Protein 4IW7 (pdb70)

Solvent-accessible surface area: 15431 Å² total

Foldseek 3Di:
DVPFAEQAAQQFLVCLPPPPQPVLLVVLCVVQNDAADDPLQVVLQVVLCVLLVFPTKAWAQALLLVLLLVLQQVAALPAEEEEEPQADPSNVVSNVVSNHHYDYDYHLPLVVCLVPPPQDAAYEEECQGPAFRDGRLVLVNCVSHFQHYEYEFAFFALADAQLRSGRCRNNVHYCRRVAWYKYACVGNLSDGTIMIGGDPVVVVSSCVRVVCSGRVRDDHSSCSSSSVVSVVVSSPPPVFNVLSQVLQVLLLVVCVVLVFDGPDNDRGQKTKTWDPDPVLVVVLQVVCVVVSYHWDDDDDVTDITIGGHHSPRDSVSSVVSVVSSSVSVVVVVD

Nearest PDB structures (foldseek):
  1bs0-assembly1_A  TM=9.155E-01  e=4.543E-30  Escherichia coli
  1dj9-assembly1_A  TM=9.101E-01  e=4.820E-30  Escherichia coli
  7pob-assembly1_A  TM=9.120E-01  e=3.627E-28  Thermus thermophilus
  7yjm-assembly1_A  TM=8.861E-01  e=2.425E-26  Arabidopsis thaliana
  7yjk-assembly1_E  TM=8.763E-01  e=5.234E-26  Arabidopsis thaliana

Secondary structure (DSSP, 8-state):
--S-EESS---TTS-TT-TT-HHHHHHHHHHH-SS---HHHHHHHHHHHHHHT-SEEEEES-HHHHHHHHHHHH--TT-EEEEETT--HHHHHHHHHHTPEEEEESTT-HHHHHHH--SSSEEEEESB-TTT--B--HHHHHHHSTT-EEEE-TTTTTTSSGGG--HHHHTT--TTT-SEEEEE-SSTT-S--EEEEE-HHHHHHHHHHSHHHHHTTPPPGGGHHHHHHHHHHHHH-HHHHHHHHHHHHHHHHHHHHTTPPBS--SSSSEEEEEES-HHHHHHHHHHHHHTTEE--------EEEEEE--TT--HHHHHHHHHHHHHHHHHH--

Structure (mmCIF, N/CA/C/O backbone):
data_4IW7
#
_entry.id   4IW7
#
_cell.length_a   113.486
_cell.length_b   113.486
_cell.length_c   158.128
_cell.angle_alpha   90.00
_cell.angle_beta   90.00
_cell.angle_gamma   120.00
#
_symmetry.space_group_name_H-M   'H 3 2'
#
loop_
_entity.id
_entity.type
_entity.pdbx_description
1 polymer '8-amino-7-oxononanoate synthase'
2 water water
#
loop_
_atom_site.group_PDB
_atom_site.id
_atom_site.type_symbol
_atom_site.label_atom_id
_atom_site.label_alt_id
_atom_site.label_comp_id
_atom_site.label_asym_id
_atom_site.label_entity_id
_atom_site.label_seq_id
_atom_site.pdbx_PDB_ins_code
_atom_site.Cartn_x
_atom_site.Cartn_y
_atom_site.Cartn_z
_atom_site.occupancy
_atom_site.B_iso_or_equiv
_atom_site.auth_seq_id
_atom_site.auth_comp_id
_atom_site.auth_asym_id
_atom_site.auth_atom_id
_atom_site.pdbx_PDB_model_num
ATOM 1 N N . ASP A 1 50 ? -8.468 40.241 7.264 1.00 93.93 26 ASP A N 1
ATOM 2 C CA . ASP A 1 50 ? -7.509 41.213 7.879 1.00 93.22 26 ASP A CA 1
ATOM 3 C C . ASP A 1 50 ? -7.669 41.328 9.411 1.00 91.50 26 ASP A C 1
ATOM 4 O O 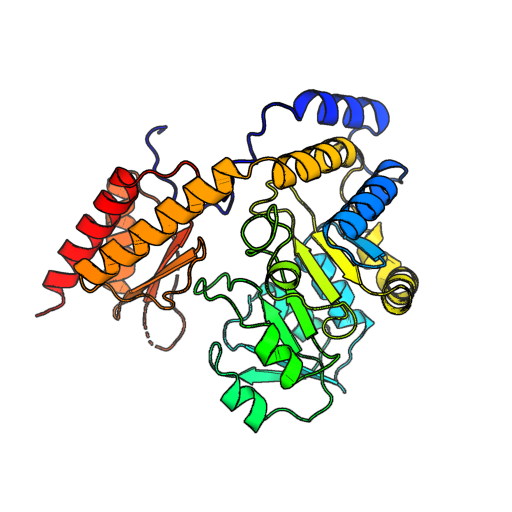. ASP A 1 50 ? -6.737 41.002 10.151 1.00 88.20 26 ASP A O 1
ATOM 6 N N . ASP A 1 51 ? -8.833 41.795 9.878 1.00 92.88 27 ASP A N 1
ATOM 7 C CA . ASP A 1 51 ? -9.132 41.930 11.341 1.00 89.69 27 ASP A CA 1
ATOM 8 C C . ASP A 1 51 ? -10.215 40.951 11.838 1.00 84.03 27 ASP A C 1
ATOM 9 O O . ASP A 1 51 ? -10.476 40.824 13.051 1.00 80.41 27 ASP A O 1
ATOM 14 N N . SER A 1 52 ? -10.816 40.267 10.866 1.00 80.96 28 SER A N 1
ATOM 15 C CA . SER A 1 52 ? -11.826 39.262 11.066 1.00 77.32 28 SER A CA 1
ATOM 16 C C . SER A 1 52 ? -11.143 37.906 11.155 1.00 72.55 28 SER A C 1
ATOM 17 O O . SER A 1 52 ? -11.724 36.873 10.796 1.00 71.65 28 SER A O 1
ATOM 20 N N . ILE A 1 53 ? -9.915 37.914 11.676 1.00 68.59 29 ILE A N 1
ATOM 21 C CA . ILE A 1 53 ? -9.104 36.716 11.769 1.00 64.24 29 ILE A CA 1
ATOM 22 C C . ILE A 1 53 ? -9.504 35.959 13.002 1.00 59.44 29 ILE A C 1
ATOM 23 O O . ILE A 1 53 ? -9.688 36.538 14.064 1.00 59.06 29 ILE A O 1
ATOM 28 N N . ILE A 1 54 ? -9.648 34.658 12.852 1.00 56.16 30 ILE A N 1
ATOM 29 C CA . ILE A 1 54 ? -9.936 33.819 13.942 1.00 51.97 30 ILE A CA 1
ATOM 30 C C . ILE A 1 54 ? -8.656 33.051 14.231 1.00 49.91 30 ILE A C 1
ATOM 31 O O . ILE A 1 54 ? -8.327 32.108 13.557 1.00 50.92 30 ILE A O 1
ATOM 36 N N . ASP A 1 55 ? -7.942 33.485 15.257 1.00 47.78 31 ASP A N 1
ATOM 37 C CA A ASP A 1 55 ? -6.653 32.877 15.600 0.50 46.11 31 ASP A CA 1
ATOM 38 C CA B ASP A 1 55 ? -6.664 32.916 15.657 0.50 46.13 31 ASP A CA 1
ATOM 39 C C . ASP A 1 55 ? -6.869 31.809 16.680 1.00 43.68 31 ASP A C 1
ATOM 40 O O . ASP A 1 55 ? -7.396 32.076 17.766 1.00 44.35 31 ASP A O 1
ATOM 49 N N . PHE A 1 56 ? -6.495 30.579 16.337 1.00 41.76 32 PHE A N 1
ATOM 50 C CA . PHE A 1 56 ? -6.509 29.462 17.234 1.00 38.51 32 PHE A CA 1
ATOM 51 C C . PHE A 1 56 ? -5.082 28.950 17.312 1.00 37.51 32 PHE A C 1
ATOM 52 O O . PHE A 1 56 ? -4.873 27.786 17.471 1.00 36.58 32 PHE A O 1
ATOM 60 N N . THR A 1 57 ? -4.092 29.817 17.225 1.00 37.92 33 THR A N 1
ATOM 61 C CA . THR A 1 57 ? -2.688 29.424 17.419 1.00 37.73 33 THR A CA 1
ATOM 62 C C . THR A 1 57 ? -1.879 30.301 18.337 1.00 37.38 33 THR A C 1
ATOM 63 O O . THR A 1 57 ? -0.773 29.966 18.555 1.00 36.95 33 THR A O 1
ATOM 67 N N . THR A 1 58 ? -2.346 31.448 18.806 1.00 38.15 34 THR A N 1
ATOM 68 C CA . THR A 1 58 ? -1.556 32.182 19.816 1.00 38.77 34 THR A CA 1
ATOM 69 C C . THR A 1 58 ? -1.657 31.465 21.120 1.00 37.24 34 THR A C 1
ATOM 70 O O . THR A 1 58 ? -2.489 30.634 21.292 1.00 37.56 34 THR A O 1
ATOM 74 N N . SER A 1 59 ? -0.795 31.788 22.046 1.00 37.55 35 SER A N 1
ATOM 75 C CA . SER A 1 59 ? -0.906 31.300 23.393 1.00 36.64 35 SER A CA 1
ATOM 76 C C . SER A 1 59 ? -1.399 32.348 24.420 1.00 35.64 35 SER A C 1
ATOM 77 O O . SER A 1 59 ? -1.099 32.256 25.623 1.00 33.74 35 SER A O 1
ATOM 80 N N . ASP A 1 60 ? -2.079 33.382 23.945 1.00 36.06 36 ASP A N 1
ATOM 81 C CA . ASP A 1 60 ? -2.538 34.500 24.805 1.00 35.77 36 ASP A CA 1
ATOM 82 C C . ASP A 1 60 ? -3.876 34.107 25.451 1.00 34.16 36 ASP A C 1
ATOM 83 O O . ASP A 1 60 ? -4.889 34.702 25.193 1.00 34.28 36 ASP A O 1
ATOM 88 N N . TYR A 1 61 ? -3.869 33.093 26.294 1.00 32.60 37 TYR A N 1
ATOM 89 C CA . TYR A 1 61 ? -5.115 32.423 26.662 1.00 31.76 37 TYR A CA 1
ATOM 90 C C . TYR A 1 61 ? -6.100 33.310 27.391 1.00 32.48 37 TYR A C 1
ATOM 91 O O . TYR A 1 61 ? -7.296 33.085 27.285 1.00 32.31 37 TYR A O 1
ATOM 100 N N . LEU A 1 62 ? -5.596 34.344 28.066 1.00 33.55 38 LEU A N 1
ATOM 101 C CA . LEU A 1 62 ? -6.427 35.259 28.834 1.00 35.22 38 LEU A CA 1
ATOM 102 C C . LEU A 1 62 ? -6.585 36.610 28.175 1.00 37.87 38 LEU A C 1
ATOM 103 O O . LEU A 1 62 ? -7.110 37.553 28.802 1.00 38.51 38 LEU A O 1
ATOM 108 N N . ASN A 1 63 ? -6.171 36.708 26.909 1.00 40.44 39 ASN A N 1
ATOM 109 C CA . ASN A 1 63 ? -6.062 37.984 26.196 1.00 43.42 39 ASN A CA 1
ATOM 110 C C . ASN A 1 63 ? -5.396 39.099 27.026 1.00 44.17 39 ASN A C 1
ATOM 111 O O . ASN A 1 63 ? -5.762 40.258 26.943 1.00 46.10 39 ASN A O 1
ATOM 116 N N . LEU A 1 64 ? -4.357 38.751 27.763 1.00 43.46 40 LEU A N 1
ATOM 117 C CA . LEU A 1 64 ? -3.676 39.747 28.548 1.00 43.93 40 LEU A CA 1
ATOM 118 C C . LEU A 1 64 ? -2.604 40.533 27.801 1.00 45.91 40 LEU A C 1
ATOM 119 O O . LEU A 1 64 ? -2.156 41.532 28.301 1.00 46.73 40 LEU A O 1
ATOM 124 N N . SER A 1 65 ? -2.163 40.081 26.637 1.00 47.70 41 SER A N 1
ATOM 125 C CA . SER A 1 65 ? -1.040 40.756 25.914 1.00 50.56 41 SER A CA 1
ATOM 126 C C . SER A 1 65 ? -1.384 42.177 25.510 1.00 52.09 41 SER A C 1
ATOM 127 O O . SER A 1 65 ? -0.502 43.001 25.319 1.00 55.02 41 SER A O 1
ATOM 130 N N . SER A 1 66 ? -2.676 42.416 25.358 1.00 54.26 42 SER A N 1
ATOM 131 C CA . SER A 1 66 ? -3.271 43.723 25.158 1.00 57.01 42 SER A CA 1
ATOM 132 C C . SER A 1 66 ? -3.943 44.293 26.426 1.00 56.88 42 SER A C 1
ATOM 133 O O . SER A 1 66 ? -5.015 44.909 26.337 1.00 57.22 42 SER A O 1
ATOM 136 N N . ALA A 1 67 ? -3.344 44.083 27.600 1.00 55.37 43 ALA A N 1
ATOM 137 C CA . ALA A 1 67 ? -3.837 44.725 28.794 1.00 54.95 43 ALA A CA 1
ATOM 138 C C . ALA A 1 67 ? -3.637 46.229 28.634 1.00 57.55 43 ALA A C 1
ATOM 139 O O . ALA A 1 67 ? -2.561 46.706 28.274 1.00 57.00 43 ALA A O 1
ATOM 141 N N . HIS A 1 68 ? -4.696 46.965 28.924 1.00 61.10 44 HIS A N 1
ATOM 142 C CA . HIS A 1 68 ? -4.754 48.430 28.746 1.00 64.60 44 HIS A CA 1
ATOM 143 C C . HIS A 1 68 ? -4.106 49.265 29.868 1.00 60.24 44 HIS A C 1
ATOM 144 O O . HIS A 1 68 ? -4.095 50.483 29.793 1.00 61.78 44 HIS A O 1
ATOM 151 N N . ASN A 1 69 ? -3.571 48.624 30.902 1.00 56.13 45 ASN A N 1
ATOM 152 C CA . ASN A 1 69 ? -3.057 49.345 32.079 1.00 54.40 45 ASN A CA 1
ATOM 153 C C . ASN A 1 69 ? -1.553 49.228 32.281 1.00 53.06 45 ASN A C 1
ATOM 154 O O . ASN A 1 69 ? -1.065 49.400 33.391 1.00 52.77 45 ASN A O 1
ATOM 159 N N . LEU A 1 70 ? -0.829 48.917 31.211 1.00 52.31 46 LEU A N 1
ATOM 160 C CA . LEU A 1 70 ? 0.612 48.721 31.260 1.00 52.67 46 LEU A CA 1
ATOM 161 C C . LEU A 1 70 ? 1.445 49.848 30.632 1.00 55.19 46 LEU A C 1
ATOM 162 O O . LEU A 1 70 ? 2.661 49.834 30.729 1.00 54.16 46 LEU A O 1
ATOM 167 N N . LYS A 1 71 ? 0.811 50.816 29.986 1.00 59.30 47 LYS A N 1
ATOM 168 C CA . LYS A 1 71 ? 1.551 51.772 29.190 1.00 63.10 47 LYS A CA 1
ATOM 169 C C . LYS A 1 71 ? 2.408 52.691 30.049 1.00 65.66 47 LYS A C 1
ATOM 170 O O . LYS A 1 71 ? 3.545 52.982 29.686 1.00 67.36 47 LYS A O 1
ATOM 176 N N . HIS A 1 72 ? 1.868 53.160 31.171 1.00 68.15 48 HIS A N 1
ATOM 177 C CA . HIS A 1 72 ? 2.631 54.021 32.084 1.00 70.31 48 HIS A CA 1
ATOM 178 C C . HIS A 1 72 ? 3.835 53.272 32.618 1.00 66.47 48 HIS A C 1
ATOM 179 O O . HIS A 1 72 ? 4.927 53.831 32.743 1.00 67.52 48 HIS A O 1
ATOM 186 N N . ALA A 1 73 ? 3.612 52.006 32.954 1.00 62.17 49 ALA A N 1
ATOM 187 C CA . ALA A 1 73 ? 4.642 51.150 33.518 1.00 58.73 49 ALA A CA 1
ATOM 188 C C . ALA A 1 73 ? 5.832 51.087 32.603 1.00 57.31 49 ALA A C 1
ATOM 189 O O . ALA A 1 73 ? 6.963 51.229 33.036 1.00 55.74 49 ALA A O 1
ATOM 191 N N . ILE A 1 74 ? 5.560 50.883 31.321 1.00 57.49 50 ILE A N 1
ATOM 192 C CA . ILE A 1 74 ? 6.623 50.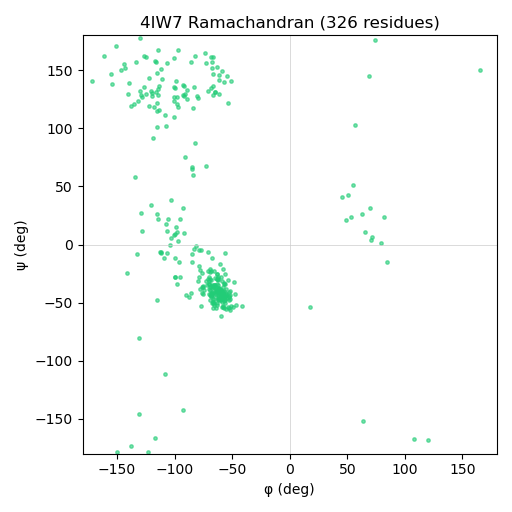743 30.329 1.00 57.45 50 ILE A CA 1
ATOM 193 C C . ILE A 1 74 ? 7.373 52.059 30.174 1.00 58.27 50 ILE A C 1
ATOM 194 O O . ILE A 1 74 ? 8.590 52.107 30.233 1.00 58.98 50 ILE A O 1
ATOM 199 N N . VAL A 1 75 ? 6.611 53.116 29.993 1.00 59.12 51 VAL A N 1
ATOM 200 C CA . VAL A 1 75 ? 7.126 54.451 29.874 1.00 61.23 51 VAL A CA 1
ATOM 201 C C . VAL A 1 75 ? 8.050 54.803 31.030 1.00 61.73 51 VAL A C 1
ATOM 202 O O . VAL A 1 75 ? 9.142 55.333 30.829 1.00 62.01 51 VAL A O 1
ATOM 206 N N . ASN A 1 76 ? 7.614 54.511 32.246 1.00 61.96 52 ASN A N 1
ATOM 207 C CA . ASN A 1 76 ? 8.403 54.859 33.428 1.00 61.85 52 ASN A CA 1
ATOM 208 C C . ASN A 1 76 ? 9.643 54.019 33.493 1.00 59.46 52 ASN A C 1
ATOM 209 O O . ASN A 1 76 ? 10.751 54.532 33.674 1.00 58.13 52 ASN A O 1
ATOM 214 N N . GLY A 1 77 ? 9.458 52.720 33.307 1.00 57.49 53 GLY A N 1
ATOM 215 C CA . GLY A 1 77 ? 10.583 51.811 33.274 1.00 57.19 53 GLY A CA 1
ATOM 216 C C . GLY A 1 77 ? 11.642 52.290 32.286 1.00 57.90 53 GLY A C 1
ATOM 217 O O . GLY A 1 77 ? 12.841 52.196 32.557 1.00 58.42 53 GLY A O 1
ATOM 218 N N . PHE A 1 78 ? 11.208 52.807 31.140 1.00 57.24 54 PHE A N 1
ATOM 219 C CA . PHE A 1 78 ? 12.164 53.250 30.145 1.00 58.21 54 PHE A CA 1
ATOM 220 C C . PHE A 1 78 ? 12.837 54.577 30.541 1.00 59.37 54 PHE A C 1
ATOM 221 O O . PHE A 1 78 ? 14.026 54.754 30.294 1.00 59.02 54 PHE A O 1
ATOM 229 N N . ASP A 1 79 ? 12.085 55.503 31.129 1.00 60.34 55 ASP A N 1
ATOM 230 C CA . ASP A 1 79 ? 12.688 56.735 31.661 1.00 62.06 55 ASP A CA 1
ATOM 231 C C . ASP A 1 79 ? 13.759 56.402 32.704 1.00 62.81 55 ASP A C 1
ATOM 232 O O . ASP A 1 79 ? 14.822 56.992 32.699 1.00 63.33 55 ASP A O 1
ATOM 237 N N . LYS A 1 80 ? 13.483 55.437 33.577 1.00 63.64 56 LYS A N 1
ATOM 238 C CA . LYS A 1 80 ? 14.407 55.093 34.656 1.00 64.92 56 LYS A CA 1
ATOM 239 C C . LYS A 1 80 ? 15.621 54.293 34.192 1.00 66.91 56 LYS A C 1
ATOM 240 O O . LYS A 1 80 ? 16.727 54.558 34.644 1.00 69.80 56 LYS A O 1
ATOM 246 N N . TYR A 1 81 ? 15.430 53.310 33.317 1.00 67.12 57 TYR A N 1
ATOM 247 C CA . TYR A 1 81 ? 16.513 52.371 32.974 1.00 67.85 57 TYR A CA 1
ATOM 248 C C . TYR A 1 81 ? 17.017 52.496 31.553 1.00 67.59 57 TYR A C 1
ATOM 249 O O . TYR A 1 81 ? 17.986 51.836 31.180 1.00 66.74 57 TYR A O 1
ATOM 258 N N . GLY A 1 82 ? 16.360 53.328 30.755 1.00 67.97 58 GLY A N 1
ATOM 259 C CA . GLY A 1 82 ? 16.665 53.388 29.347 1.00 68.55 58 GLY A CA 1
ATOM 260 C C . GLY A 1 82 ? 16.368 52.066 28.657 1.00 68.95 58 GLY A C 1
ATOM 261 O O . GLY A 1 82 ? 15.519 51.284 29.077 1.00 67.35 58 GLY A O 1
ATOM 262 N N . PHE A 1 83 ? 17.111 51.827 27.596 1.00 72.10 59 PHE A N 1
ATOM 263 C CA . PHE A 1 83 ? 16.806 50.815 26.602 1.00 73.97 59 PHE A CA 1
ATOM 264 C C . PHE A 1 83 ? 17.562 49.511 26.904 1.00 75.84 59 PHE A C 1
ATOM 265 O O . PHE A 1 83 ? 17.080 48.422 26.586 1.00 74.95 59 PHE A O 1
ATOM 273 N N . GLY A 1 84 ? 18.716 49.631 27.563 1.00 78.98 60 GLY A N 1
ATOM 274 C CA . GLY A 1 84 ? 19.645 48.515 27.751 1.00 82.36 60 GLY A CA 1
ATOM 275 C C . GLY A 1 84 ? 19.466 47.730 29.038 1.00 83.91 60 GLY A C 1
ATOM 276 O O . GLY A 1 84 ? 18.336 47.504 29.469 1.00 81.60 60 GLY A O 1
ATOM 277 N N . SER A 1 85 ? 20.590 47.302 29.629 1.00 86.28 61 SER A N 1
ATOM 278 C CA . SER A 1 85 ? 20.604 46.474 30.844 1.00 89.19 61 SER A CA 1
ATOM 279 C C . SER A 1 85 ? 21.537 46.996 31.958 1.00 92.70 61 SER A C 1
ATOM 280 O O . SER A 1 85 ? 22.222 48.011 31.791 1.00 95.03 61 SER A O 1
ATOM 281 N N . LYS A 1 86 ? 21.534 46.302 33.097 1.00 94.35 62 LYS A N 1
ATOM 282 C CA . LYS A 1 86 ? 22.479 46.563 34.196 1.00 98.87 62 LYS A CA 1
ATOM 283 C C . LYS A 1 86 ? 22.418 48.005 34.698 1.00 100.20 62 LYS A C 1
ATOM 284 O O . LYS A 1 86 ? 23.369 48.768 34.517 1.00 102.38 62 LYS A O 1
ATOM 286 N N . THR A 1 95 ? 18.387 44.558 40.521 1.00 68.91 71 THR A N 1
ATOM 287 C CA . THR A 1 95 ? 17.386 45.614 40.305 1.00 71.27 71 THR A CA 1
ATOM 288 C C . THR A 1 95 ? 16.310 45.586 41.404 1.00 71.47 71 THR A C 1
ATOM 289 O O . THR A 1 95 ? 15.878 44.504 41.832 1.00 73.10 71 THR A O 1
ATOM 293 N N . ASP A 1 96 ? 15.884 46.768 41.856 1.00 70.04 72 ASP A N 1
ATOM 294 C CA . ASP A 1 96 ? 14.773 46.857 42.797 1.00 67.86 72 ASP A CA 1
ATOM 295 C C . ASP A 1 96 ? 13.620 46.015 42.283 1.00 63.10 72 ASP A C 1
ATOM 296 O O . ASP A 1 96 ? 13.114 45.165 43.001 1.00 62.63 72 ASP A O 1
ATOM 301 N N . GLU A 1 97 ? 13.208 46.262 41.042 1.00 58.91 73 GLU A N 1
ATOM 302 C CA . GLU A 1 97 ? 11.986 45.649 40.517 1.00 56.99 73 GLU A CA 1
ATOM 303 C C . GLU A 1 97 ? 12.106 44.144 40.282 1.00 54.63 73 GLU A C 1
ATOM 304 O O . GLU A 1 97 ? 11.139 43.427 40.448 1.00 52.26 73 GLU A O 1
ATOM 310 N N . THR A 1 98 ? 13.280 43.671 39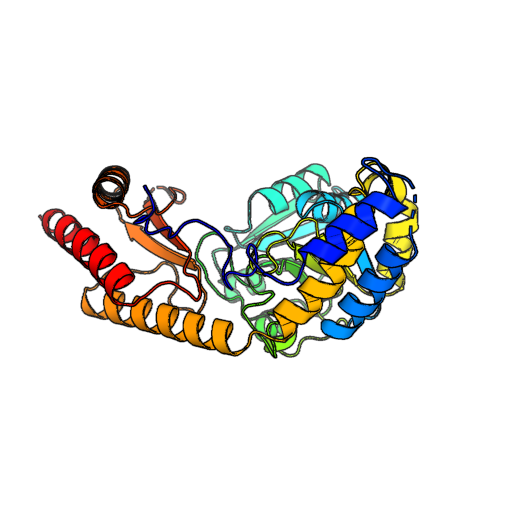.885 1.00 55.33 74 THR A N 1
ATOM 311 C CA . THR A 1 98 ? 13.492 42.235 39.703 1.00 55.04 74 THR A CA 1
ATOM 312 C C . THR A 1 98 ? 13.203 41.493 41.015 1.00 55.06 74 THR A C 1
ATOM 313 O O . THR A 1 98 ? 12.415 40.538 41.041 1.00 51.90 74 THR A O 1
ATOM 317 N N . GLN A 1 99 ? 13.836 41.939 42.101 1.00 57.10 75 GLN A N 1
ATOM 318 C CA . GLN A 1 99 ? 13.618 41.302 43.407 1.00 58.31 75 GLN A CA 1
ATOM 319 C C . GLN A 1 99 ? 12.188 41.478 43.881 1.00 56.22 75 GLN A C 1
ATOM 320 O O . GLN A 1 99 ? 11.610 40.586 44.513 1.00 54.46 75 GLN A O 1
ATOM 326 N N . GLN A 1 100 ? 11.618 42.633 43.557 1.00 55.70 76 GLN A N 1
ATOM 327 C CA . GLN A 1 100 ? 10.239 42.924 43.909 1.00 56.21 76 GLN A CA 1
ATOM 328 C C . GLN A 1 100 ? 9.317 41.913 43.203 1.00 53.06 76 GLN A C 1
ATOM 329 O O . GLN A 1 100 ? 8.419 41.333 43.810 1.00 51.74 76 GLN A O 1
ATOM 335 N N . PHE A 1 101 ? 9.595 41.686 41.920 1.00 50.47 77 PHE A N 1
ATOM 336 C CA . PHE A 1 101 ? 8.844 40.761 41.133 1.00 48.28 77 PHE A CA 1
ATOM 337 C C . PHE A 1 101 ? 9.056 39.359 41.670 1.00 46.69 77 PHE A C 1
ATOM 338 O O . PHE A 1 101 ? 8.094 38.651 41.902 1.00 44.89 77 PHE A O 1
ATOM 346 N N . GLU A 1 102 ? 10.313 38.964 41.855 1.00 46.62 78 GLU A N 1
ATOM 347 C CA . GLU A 1 102 ? 10.600 37.643 42.368 1.00 46.93 78 GLU A CA 1
ATOM 348 C C . GLU A 1 102 ? 9.873 37.429 43.714 1.00 48.39 78 GLU A C 1
ATOM 349 O O . GLU A 1 102 ? 9.283 36.374 43.944 1.00 47.86 78 GLU A O 1
ATOM 355 N N . HIS A 1 103 ? 9.906 38.430 44.586 1.00 49.77 79 HIS A N 1
ATOM 356 C CA . HIS A 1 103 ? 9.191 38.337 45.842 1.00 52.96 79 HIS A CA 1
ATOM 357 C C . HIS A 1 103 ? 7.699 38.072 45.623 1.00 50.33 79 HIS A C 1
ATOM 358 O O . HIS A 1 103 ? 7.144 37.114 46.155 1.00 50.05 79 HIS A O 1
ATOM 365 N N . GLU A 1 104 ? 7.062 38.917 44.830 1.00 49.14 80 GLU A N 1
ATOM 366 C CA . GLU A 1 104 ? 5.634 38.771 44.537 1.00 48.05 80 GLU A CA 1
ATOM 367 C C . GLU A 1 104 ? 5.275 37.468 43.823 1.00 45.59 80 GLU A C 1
ATOM 368 O O . GLU A 1 104 ? 4.199 36.917 44.046 1.00 44.80 80 GLU A O 1
ATOM 374 N N . PHE A 1 105 ? 6.155 36.978 42.944 1.00 44.06 81 PHE A N 1
ATOM 375 C CA . PHE A 1 105 ? 5.881 35.734 42.255 1.00 42.00 81 PHE A CA 1
ATOM 376 C C . PHE A 1 105 ? 5.882 34.570 43.255 1.00 41.94 81 PHE A C 1
ATOM 377 O O . PHE A 1 105 ? 4.901 33.800 43.385 1.00 40.85 81 PHE A O 1
ATOM 385 N N . ALA A 1 106 ? 6.972 34.460 43.991 1.00 42.19 82 ALA A N 1
ATOM 386 C CA . ALA A 1 106 ? 7.094 33.395 44.977 1.00 42.55 82 ALA A CA 1
ATOM 387 C C . ALA A 1 106 ? 5.875 33.375 45.943 1.00 42.71 82 ALA A C 1
ATOM 388 O O . ALA A 1 106 ? 5.295 32.326 46.209 1.00 41.65 82 ALA A O 1
ATOM 390 N N . LYS A 1 107 ? 5.436 34.558 46.344 1.00 43.82 83 LYS A N 1
ATOM 391 C CA . LYS A 1 107 ? 4.253 34.741 47.203 1.00 45.26 83 LYS A CA 1
ATOM 392 C C . LYS A 1 107 ? 2.996 34.209 46.545 1.00 44.60 83 LYS A C 1
ATOM 393 O O . LYS A 1 107 ? 2.201 33.503 47.178 1.00 45.24 83 LYS A O 1
ATOM 396 N N . PHE A 1 108 ? 2.797 34.570 45.268 1.00 44.03 84 PHE A N 1
ATOM 397 C CA . PHE A 1 108 ? 1.626 34.145 44.534 1.00 42.77 84 PHE A CA 1
ATOM 398 C C . PHE A 1 108 ? 1.578 32.626 44.399 1.00 41.82 84 PHE A C 1
ATOM 399 O O . PHE A 1 108 ? 0.565 31.972 44.653 1.00 41.68 84 PHE A O 1
ATOM 407 N N . ILE A 1 109 ? 2.696 32.051 44.001 1.00 41.55 85 ILE A N 1
ATOM 408 C CA . ILE A 1 109 ? 2.780 30.597 43.800 1.00 41.30 85 ILE A CA 1
ATOM 409 C C . ILE A 1 109 ? 2.944 29.833 45.125 1.00 42.30 85 ILE A C 1
ATOM 410 O O . ILE A 1 109 ? 2.721 28.644 45.201 1.00 41.02 85 ILE A O 1
ATOM 415 N N . ASN A 1 110 ? 3.361 30.547 46.154 1.00 44.25 86 ASN A N 1
ATOM 416 C CA A ASN A 1 110 ? 3.588 29.977 47.478 0.50 46.07 86 ASN A CA 1
ATOM 417 C CA B ASN A 1 110 ? 3.551 29.964 47.479 0.50 46.37 86 ASN A CA 1
ATOM 418 C C . ASN A 1 110 ? 4.826 29.080 47.526 1.00 47.26 86 ASN A C 1
ATOM 419 O O . ASN A 1 110 ? 4.808 27.958 48.050 1.00 48.19 86 ASN A O 1
ATOM 428 N N . TYR A 1 111 ? 5.927 29.593 46.986 1.00 47.79 87 TYR A N 1
ATOM 429 C CA . TYR A 1 111 ? 7.211 28.904 47.083 1.00 49.05 87 TYR A CA 1
ATOM 430 C C . TYR A 1 111 ? 8.211 29.742 47.865 1.00 50.37 87 TYR A C 1
ATOM 431 O O . TYR A 1 111 ? 8.075 30.959 47.920 1.00 50.43 87 TYR A O 1
ATOM 440 N N . PRO A 1 112 ? 9.248 29.107 48.437 1.00 52.02 88 PRO A N 1
ATOM 441 C CA . PRO A 1 112 ? 10.220 29.901 49.207 1.00 54.58 88 PRO A CA 1
ATOM 442 C C . PRO A 1 112 ? 10.961 30.967 48.368 1.00 55.66 88 PRO A C 1
ATOM 443 O O . PRO A 1 112 ? 11.213 32.081 48.845 1.00 55.88 88 PRO A O 1
ATOM 447 N N . ARG A 1 113 ? 11.288 30.628 47.120 1.00 51.62 89 ARG A N 1
ATOM 448 C CA . ARG A 1 113 ? 12.166 31.470 46.315 1.00 52.94 89 ARG A CA 1
ATOM 449 C C . ARG A 1 113 ? 11.765 31.507 44.829 1.00 49.86 89 ARG A C 1
ATOM 450 O O . ARG A 1 113 ? 11.174 30.561 44.285 1.00 48.28 89 ARG A O 1
ATOM 458 N N . ALA A 1 114 ? 12.098 32.621 44.194 1.00 49.34 90 ALA A N 1
ATOM 459 C CA . ALA A 1 114 ? 11.850 32.791 42.788 1.00 48.41 90 ALA A CA 1
ATOM 460 C C . ALA A 1 114 ? 13.034 33.511 42.175 1.00 49.10 90 ALA A C 1
ATOM 461 O O . ALA A 1 114 ? 13.456 34.537 42.676 1.00 50.63 90 ALA A O 1
ATOM 463 N N . ILE A 1 115 ? 13.551 32.941 41.095 1.00 48.51 91 ILE A N 1
ATOM 464 C CA . ILE A 1 115 ? 14.580 33.554 40.250 1.00 48.53 91 ILE A CA 1
ATOM 465 C C . ILE A 1 115 ? 14.011 33.832 38.863 1.00 46.94 91 ILE A C 1
ATOM 466 O O . ILE A 1 115 ? 13.437 32.946 38.196 1.00 44.91 91 ILE A O 1
ATOM 471 N N . PHE A 1 116 ? 14.186 35.076 38.435 1.00 47.29 92 PHE A N 1
ATOM 472 C CA . PHE A 1 116 ? 13.702 35.529 37.161 1.00 47.35 92 PHE A CA 1
ATOM 473 C C . PHE A 1 116 ? 14.732 35.313 36.055 1.00 47.03 92 PHE A C 1
ATOM 474 O O . PHE A 1 116 ? 15.876 35.783 36.145 1.00 47.28 92 PHE A O 1
ATOM 482 N N . PHE A 1 117 ? 14.311 34.614 35.004 1.00 44.43 93 PHE A N 1
ATOM 483 C CA . PHE A 1 117 ? 15.185 34.322 33.886 1.00 44.15 93 PHE A CA 1
ATOM 484 C C . PHE A 1 117 ? 14.642 34.987 32.662 1.00 42.89 93 PHE A C 1
ATOM 485 O O . PHE A 1 117 ? 13.468 35.204 32.560 1.00 42.32 93 PHE A O 1
ATOM 493 N N . SER A 1 118 ? 15.514 35.231 31.704 1.00 44.56 94 SER A N 1
ATOM 494 C CA . SER A 1 118 ? 15.160 35.848 30.425 1.00 44.38 94 SER A CA 1
ATOM 495 C C . SER A 1 118 ? 14.305 34.998 29.493 1.00 43.13 94 SER A C 1
ATOM 496 O O . SER A 1 118 ? 13.683 35.541 28.609 1.00 43.80 94 SER A O 1
ATOM 499 N N . SER A 1 119 ? 14.282 33.684 29.656 1.00 42.61 95 SER A N 1
ATOM 500 C CA . SER A 1 119 ? 13.394 32.850 28.840 1.00 41.40 95 SER A CA 1
ATOM 501 C C . SER A 1 119 ? 13.187 31.506 29.474 1.00 41.13 95 SER A C 1
ATOM 502 O O . SER A 1 119 ? 13.960 31.087 30.335 1.00 42.35 95 SER A O 1
ATOM 505 N N . GLY A 1 120 ? 12.135 30.825 29.033 1.00 39.80 96 GLY A N 1
ATOM 506 C CA . GLY A 1 120 ? 11.883 29.466 29.473 1.00 39.68 96 GLY A CA 1
ATOM 507 C C . GLY A 1 120 ? 13.071 28.587 29.197 1.00 41.80 96 GLY A C 1
ATOM 508 O O . GLY A 1 120 ? 13.523 27.814 30.072 1.00 41.94 96 GLY A O 1
ATOM 509 N N . PHE A 1 121 ? 13.616 28.721 27.987 1.00 42.21 97 PHE A N 1
ATOM 510 C CA . PHE A 1 121 ? 14.746 27.910 27.634 1.00 43.48 97 PHE A CA 1
ATOM 511 C C . PHE A 1 121 ? 15.972 28.165 28.509 1.00 43.69 97 PHE A C 1
ATOM 512 O O . PHE A 1 121 ? 16.709 27.246 28.867 1.00 43.50 97 PHE A O 1
ATOM 520 N N . MET A 1 122 ? 16.184 29.416 28.869 1.00 43.72 98 MET A N 1
ATOM 521 C CA . MET A 1 122 ? 17.353 29.747 29.650 1.00 44.36 98 MET A CA 1
ATOM 522 C C . MET A 1 122 ? 17.206 29.202 31.058 1.00 43.88 98 MET A C 1
ATOM 523 O O . MET A 1 122 ? 18.174 28.684 31.617 1.00 43.13 98 MET A O 1
ATOM 528 N N . ALA A 1 123 ? 15.991 29.263 31.605 1.00 42.26 99 ALA A N 1
ATOM 529 C CA . ALA A 1 123 ? 15.710 28.591 32.855 1.00 43.68 99 ALA A CA 1
ATOM 530 C C . ALA A 1 123 ? 16.057 27.102 32.805 1.00 44.88 99 ALA A C 1
ATOM 531 O O . ALA A 1 123 ? 16.682 26.553 33.718 1.00 45.35 99 ALA A O 1
ATOM 533 N N . ASN A 1 124 ? 15.649 26.433 31.739 1.00 46.18 100 ASN A N 1
ATOM 534 C CA . ASN A 1 124 ? 15.809 24.988 31.712 1.00 46.77 100 ASN A CA 1
ATOM 535 C C . ASN A 1 124 ? 17.247 24.602 31.590 1.00 46.81 100 ASN A C 1
ATOM 536 O O . ASN A 1 124 ? 17.730 23.708 32.269 1.00 47.72 100 ASN A O 1
ATOM 541 N N . LEU A 1 125 ? 17.948 25.306 30.736 1.00 46.52 101 LEU A N 1
ATOM 542 C CA . LEU A 1 125 ? 19.353 25.075 30.605 1.00 46.99 101 LEU A CA 1
ATOM 543 C C . LEU A 1 125 ? 20.065 25.291 31.913 1.00 47.25 101 LEU A C 1
ATOM 544 O O . LEU A 1 125 ? 20.941 24.522 32.284 1.00 49.36 101 LEU A O 1
ATOM 549 N N . ALA A 1 126 ? 19.724 26.361 32.600 1.00 46.77 102 ALA A N 1
ATOM 550 C CA . ALA A 1 126 ? 20.373 26.661 33.848 1.00 47.61 102 ALA A CA 1
ATOM 551 C C . ALA A 1 126 ? 20.142 25.494 34.798 1.00 47.67 102 ALA A C 1
ATOM 552 O O . ALA A 1 126 ? 21.069 24.960 35.383 1.00 49.82 102 ALA A O 1
ATOM 554 N N . ILE A 1 127 ? 18.905 25.049 34.890 1.00 47.03 103 ILE A N 1
ATOM 555 C CA . ILE A 1 127 ? 18.560 23.943 35.763 1.00 46.69 103 ILE A CA 1
ATOM 556 C C . ILE A 1 127 ? 19.316 22.659 35.408 1.00 48.52 103 ILE A C 1
ATOM 557 O O . ILE A 1 127 ? 20.086 22.133 36.223 1.00 48.67 103 ILE A O 1
ATOM 562 N N . TYR A 1 128 ? 19.111 22.153 34.192 1.00 49.77 104 TYR A N 1
ATOM 563 C CA . TYR A 1 128 ? 19.668 20.845 33.835 1.00 50.67 104 TYR A CA 1
ATOM 564 C C . TYR A 1 128 ? 21.186 20.840 33.713 1.00 52.42 104 TYR A C 1
ATOM 565 O O . TYR A 1 128 ? 21.831 19.875 34.129 1.00 53.65 104 TYR A O 1
ATOM 574 N N . SER A 1 129 ? 21.783 21.909 33.207 1.00 53.41 105 SER A N 1
ATOM 575 C CA . SER A 1 129 ? 23.237 21.889 33.052 1.00 55.93 105 SER A CA 1
ATOM 576 C C . SER A 1 129 ? 24.000 22.134 34.354 1.00 56.44 105 SER A C 1
ATOM 577 O O . SER A 1 129 ? 25.140 21.706 34.470 1.00 58.78 105 SER A O 1
ATOM 580 N N . THR A 1 130 ? 23.394 22.751 35.359 1.00 56.22 106 THR A N 1
ATOM 581 C CA . THR A 1 130 ? 24.145 22.983 36.609 1.00 57.99 106 THR A CA 1
ATOM 582 C C . THR A 1 130 ? 23.834 21.977 37.705 1.00 58.63 106 THR A C 1
ATOM 583 O O . THR A 1 130 ? 24.689 21.668 38.509 1.00 61.01 106 THR A O 1
ATOM 587 N N . LEU A 1 131 ? 22.633 21.400 37.710 1.00 58.92 107 LEU A N 1
ATOM 588 C CA . LEU A 1 131 ? 22.279 20.387 38.723 1.00 58.80 107 LEU A CA 1
ATOM 589 C C . LEU A 1 131 ? 22.456 18.931 38.268 1.00 58.52 107 LEU A C 1
ATOM 590 O O . LEU A 1 131 ? 22.456 18.022 39.098 1.00 58.70 107 LEU A O 1
ATOM 595 N N . PHE A 1 132 ? 22.607 18.697 36.966 1.00 58.94 108 PHE A N 1
ATOM 596 C CA . PHE A 1 132 ? 22.809 17.333 36.487 1.00 60.35 108 PHE A CA 1
ATOM 597 C C . PHE A 1 132 ? 24.045 17.155 35.600 1.00 60.53 108 PHE A C 1
ATOM 598 O O . PHE A 1 132 ? 24.580 18.111 35.074 1.00 62.83 108 PHE A O 1
ATOM 606 N N . SER A 1 133 ? 24.468 15.905 35.441 1.00 59.60 109 SER A N 1
ATOM 607 C CA . SER A 1 133 ? 25.566 15.529 34.556 1.00 59.42 109 SER A CA 1
ATOM 608 C C . SER A 1 133 ? 25.180 14.259 33.799 1.00 58.60 109 SER A C 1
ATOM 609 O O . SER A 1 133 ? 24.050 13.769 33.931 1.00 56.69 109 SER A O 1
ATOM 612 N N . LYS A 1 134 ? 26.130 13.704 33.046 1.00 58.69 110 LYS A N 1
ATOM 613 C CA . LYS A 1 134 ? 25.911 12.450 32.307 1.00 57.16 110 LYS A CA 1
ATOM 614 C C . LYS A 1 134 ? 25.732 11.212 33.215 1.00 55.59 110 LYS A C 1
ATOM 615 O O . LYS A 1 134 ? 25.328 10.166 32.724 1.00 55.26 110 LYS A O 1
ATOM 621 N N . HIS A 1 135 ? 26.026 11.331 34.514 1.00 55.19 111 HIS A N 1
ATOM 622 C CA . HIS A 1 135 ? 25.802 10.241 35.495 1.00 55.07 111 HIS A CA 1
ATOM 623 C C . HIS A 1 135 ? 24.394 10.169 36.081 1.00 53.82 111 HIS A C 1
ATOM 624 O O . HIS A 1 135 ? 24.050 9.211 36.788 1.00 53.21 111 HIS A O 1
ATOM 631 N N . ASP A 1 136 ? 23.571 11.174 35.795 1.00 52.47 112 ASP A N 1
ATOM 632 C CA . ASP A 1 136 ? 22.186 11.109 36.188 1.00 50.48 112 ASP A CA 1
ATOM 633 C C . ASP A 1 136 ? 21.321 10.718 35.041 1.00 49.06 112 ASP A C 1
ATOM 634 O O . ASP A 1 136 ? 21.687 10.835 33.872 1.00 47.78 112 ASP A O 1
ATOM 639 N N . SER A 1 137 ? 20.140 10.260 35.429 1.00 48.79 113 SER A N 1
ATOM 640 C CA . SER A 1 137 ? 19.056 10.006 34.524 1.00 46.39 113 SER A CA 1
ATOM 641 C C . SER A 1 137 ? 17.937 10.944 34.841 1.00 44.74 113 SER A C 1
ATOM 642 O O . SER A 1 137 ? 17.776 11.338 35.975 1.00 44.51 113 SER A O 1
ATOM 645 N N . ILE A 1 138 ? 17.188 11.338 33.819 1.00 44.39 114 ILE A N 1
ATOM 646 C CA . ILE A 1 138 ? 15.925 12.022 34.029 1.00 43.36 114 ILE A CA 1
ATOM 647 C C . ILE A 1 138 ? 14.814 11.372 33.221 1.00 41.51 114 ILE A C 1
ATOM 648 O O . ILE A 1 138 ? 14.948 11.116 31.998 1.00 40.21 114 ILE A O 1
ATOM 653 N N . PHE A 1 139 ? 13.706 11.136 33.921 1.00 39.83 115 PHE A N 1
ATOM 654 C CA . PHE A 1 139 ? 12.532 10.492 33.359 1.00 39.64 115 PHE A CA 1
ATOM 655 C C . PHE A 1 139 ? 11.608 11.549 32.821 1.00 38.51 115 PHE A C 1
ATOM 656 O O . PHE A 1 139 ? 11.438 12.606 33.422 1.00 38.97 115 PHE A O 1
ATOM 664 N N . ALA A 1 140 ? 11.063 11.304 31.646 1.00 38.34 116 ALA A N 1
ATOM 665 C CA . ALA A 1 140 ? 10.275 12.333 30.979 1.00 37.72 116 ALA A CA 1
ATOM 666 C C . ALA A 1 140 ? 9.278 11.709 30.028 1.00 37.39 116 ALA A C 1
ATOM 667 O O . ALA A 1 140 ? 9.608 10.745 29.348 1.00 38.88 116 ALA A O 1
ATOM 669 N N . ASP A 1 141 ? 8.062 12.266 30.032 1.00 35.78 117 ASP A N 1
ATOM 670 C CA . ASP A 1 141 ? 6.991 11.901 29.127 1.00 36.36 117 ASP A CA 1
ATOM 671 C C . ASP A 1 141 ? 7.501 11.923 27.662 1.00 36.64 117 ASP A C 1
ATOM 672 O O . ASP A 1 141 ? 8.220 12.800 27.276 1.00 34.58 117 ASP A O 1
ATOM 677 N N . LYS A 1 142 ? 7.075 10.969 26.864 1.00 40.69 118 LYS A N 1
ATOM 678 C CA . LYS A 1 142 ? 7.460 10.923 25.441 1.00 44.54 118 LYS A CA 1
ATOM 679 C C . LYS A 1 142 ? 7.146 12.232 24.726 1.00 43.85 118 LYS A C 1
ATOM 680 O O . LYS A 1 142 ? 7.858 12.582 23.814 1.00 44.75 118 LYS A O 1
ATOM 686 N N . TYR A 1 143 ? 6.106 12.971 25.134 1.00 42.25 119 TYR A N 1
ATOM 687 C CA . TYR A 1 143 ? 5.773 14.226 24.439 1.00 42.12 119 TYR A CA 1
ATOM 688 C C . TYR A 1 143 ? 6.274 15.481 25.091 1.00 40.85 119 TYR A C 1
ATOM 689 O O . TYR A 1 143 ? 5.849 16.558 24.727 1.00 40.74 119 TYR A O 1
ATOM 698 N N . ILE A 1 144 ? 7.195 15.382 26.016 1.00 41.11 120 ILE A N 1
ATOM 699 C CA . ILE A 1 144 ? 7.710 16.590 26.614 1.00 43.82 120 ILE A CA 1
ATOM 700 C C . ILE A 1 144 ? 8.237 17.561 25.551 1.00 44.43 120 ILE A C 1
ATOM 701 O O . ILE A 1 144 ? 8.789 17.150 24.552 1.00 44.76 120 ILE A O 1
ATOM 706 N N . HIS A 1 145 ? 8.073 18.856 25.782 1.00 46.56 121 HIS A N 1
ATOM 707 C CA . HIS A 1 145 ? 8.406 19.847 24.769 1.00 49.52 121 HIS A CA 1
ATOM 708 C C . HIS A 1 145 ? 9.860 19.833 24.384 1.00 48.29 121 HIS A C 1
ATOM 709 O O . HIS A 1 145 ? 10.735 19.680 25.236 1.00 45.33 121 HIS A O 1
ATOM 716 N N . ALA A 1 146 ? 10.102 20.025 23.093 1.00 47.71 122 ALA A N 1
ATOM 717 C CA . ALA A 1 146 ? 11.436 19.930 22.515 1.00 49.61 122 ALA A CA 1
ATOM 718 C C . ALA A 1 146 ? 12.472 20.862 23.142 1.00 49.94 122 ALA A C 1
ATOM 719 O O . ALA A 1 146 ? 13.649 20.526 23.233 1.00 53.24 122 ALA A O 1
ATOM 721 N N . SER A 1 147 ? 12.045 22.036 23.557 1.00 49.12 123 SER A N 1
ATOM 722 C CA . SER A 1 147 ? 12.882 22.932 24.331 1.00 50.60 123 SER A CA 1
ATOM 723 C C . SER A 1 147 ? 13.429 22.280 25.614 1.00 52.03 123 SER A C 1
ATOM 724 O O . SER A 1 147 ? 14.589 22.460 25.952 1.00 56.00 123 SER A O 1
ATOM 727 N N . ILE A 1 148 ? 12.592 21.557 26.351 1.00 49.31 124 ILE A N 1
ATOM 728 C CA . ILE A 1 148 ? 13.037 20.914 27.600 1.00 47.22 124 ILE A CA 1
ATOM 729 C C . ILE A 1 148 ? 14.058 19.791 27.282 1.00 47.36 124 ILE A C 1
ATOM 730 O O . ILE A 1 148 ? 15.073 19.620 27.969 1.00 48.27 124 ILE A O 1
ATOM 735 N N . ILE A 1 149 ? 13.775 19.029 26.234 1.00 46.21 125 ILE A N 1
ATOM 736 C CA . ILE A 1 149 ? 14.694 17.981 25.766 1.00 47.67 125 ILE A CA 1
ATOM 737 C C . ILE A 1 149 ? 16.050 18.558 25.393 1.00 46.86 125 ILE A C 1
ATOM 738 O O . ILE A 1 149 ? 17.069 17.986 25.730 1.00 46.12 125 ILE A O 1
ATOM 743 N N . ASP A 1 150 ? 16.049 19.665 24.649 1.00 47.37 126 ASP A N 1
ATOM 744 C CA . ASP A 1 150 ? 17.275 20.372 24.320 1.00 49.84 126 ASP A CA 1
ATOM 745 C C . ASP A 1 150 ? 18.073 20.688 25.595 1.00 50.40 126 ASP A C 1
ATOM 746 O O . ASP A 1 150 ? 19.235 20.312 25.707 1.00 52.68 126 ASP A O 1
ATOM 751 N N . GLY A 1 151 ? 17.452 21.352 26.564 1.00 47.40 127 GLY A N 1
ATOM 752 C CA . GLY A 1 151 ? 18.130 21.632 27.823 1.00 48.11 127 GLY A CA 1
ATOM 753 C C . GLY A 1 151 ? 18.740 20.388 28.453 1.00 47.89 127 GLY A C 1
ATOM 754 O O . GLY A 1 151 ? 19.869 20.396 28.960 1.00 49.53 127 GLY A O 1
ATOM 755 N N . ILE A 1 152 ? 17.988 19.308 28.436 1.00 46.57 128 ILE A N 1
ATOM 756 C CA . ILE A 1 152 ? 18.440 18.105 29.103 1.00 46.13 128 ILE A CA 1
ATOM 757 C C . ILE A 1 152 ? 19.609 17.513 28.354 1.00 46.33 128 ILE A C 1
ATOM 758 O O . ILE A 1 152 ? 20.612 17.109 28.950 1.00 45.53 128 ILE A O 1
ATOM 763 N N . LYS A 1 153 ? 19.496 17.488 27.038 1.00 47.16 129 LYS A N 1
ATOM 764 C CA . LYS A 1 153 ? 20.527 16.850 26.238 1.00 48.87 129 LYS A CA 1
ATOM 765 C C . LYS A 1 153 ? 21.847 17.614 26.366 1.00 48.12 129 LYS A C 1
ATOM 766 O O . LYS A 1 153 ? 22.913 17.016 26.449 1.00 48.00 129 LYS A O 1
ATOM 770 N N . LEU A 1 154 ? 21.762 18.932 26.455 1.00 47.40 130 LEU A N 1
ATOM 771 C CA . LEU A 1 154 ? 22.949 19.766 26.684 1.00 48.15 130 LEU A CA 1
ATOM 772 C C . LEU A 1 154 ? 23.558 19.520 28.043 1.00 48.35 130 LEU A C 1
ATOM 773 O O . LEU A 1 154 ? 24.764 19.590 28.189 1.00 49.50 130 LEU A O 1
ATOM 778 N N . SER A 1 155 ? 22.719 19.245 29.041 1.00 47.34 131 SER A N 1
ATOM 779 C CA . SER A 1 155 ? 23.205 18.808 30.350 1.00 48.34 131 SER A CA 1
ATOM 780 C C . SER A 1 155 ? 23.998 17.515 30.254 1.00 49.85 131 SER A C 1
ATOM 781 O O . SER A 1 155 ? 24.865 17.273 31.073 1.00 52.22 131 SER A O 1
ATOM 784 N N . GLN A 1 156 ? 23.676 16.701 29.245 1.00 51.00 132 GLN A N 1
ATOM 785 C CA . GLN A 1 156 ? 24.195 15.323 29.024 1.00 51.78 132 GLN A CA 1
ATOM 786 C C . GLN A 1 156 ? 23.544 14.215 29.888 1.00 51.44 132 GLN A C 1
ATOM 787 O O . GLN A 1 156 ? 23.934 13.055 29.778 1.00 50.64 132 GLN A O 1
ATOM 793 N N . ALA A 1 157 ? 22.563 14.560 30.734 1.00 49.92 133 ALA A N 1
ATOM 794 C CA . ALA A 1 157 ? 21.861 13.541 31.515 1.00 48.87 133 ALA A CA 1
ATOM 795 C C . ALA A 1 157 ? 21.200 12.531 30.582 1.00 49.53 133 ALA A C 1
ATOM 796 O O . ALA A 1 157 ? 20.817 12.859 29.452 1.00 49.10 133 ALA A O 1
ATOM 798 N N . LYS A 1 158 ? 21.096 11.296 31.054 1.00 50.72 134 LYS A N 1
ATOM 799 C CA . LYS A 1 158 ? 20.467 10.255 30.295 1.00 51.36 134 LYS A CA 1
ATOM 800 C C . LYS A 1 158 ? 18.963 10.404 30.441 1.00 51.52 134 LYS A C 1
ATOM 801 O O . LYS A 1 158 ? 18.442 10.480 31.565 1.00 51.00 134 LYS A O 1
ATOM 807 N N . LEU A 1 159 ? 18.275 10.469 29.301 1.00 51.75 135 LEU A N 1
ATOM 808 C CA . LEU A 1 159 ? 16.832 10.606 29.279 1.00 51.95 135 LEU A CA 1
ATOM 809 C C . LEU A 1 159 ? 16.171 9.234 29.207 1.00 51.73 135 LEU A C 1
ATOM 810 O O . LEU A 1 159 ? 16.630 8.355 28.497 1.00 56.31 135 LEU A O 1
ATOM 815 N N . ARG A 1 160 ? 15.116 9.041 29.984 1.00 49.68 136 ARG A N 1
ATOM 816 C CA . ARG A 1 160 ? 14.350 7.815 29.968 1.00 49.11 136 ARG A CA 1
ATOM 817 C C . ARG A 1 160 ? 12.892 8.210 29.787 1.00 46.41 136 ARG A C 1
ATOM 818 O O . ARG A 1 160 ? 12.364 9.006 30.519 1.00 43.81 136 ARG A O 1
ATOM 826 N N . ARG A 1 161 ? 12.238 7.628 28.806 1.00 46.61 137 ARG A N 1
ATOM 827 C CA . ARG A 1 161 ? 10.967 8.136 28.348 1.00 45.61 137 ARG A CA 1
ATOM 828 C C . ARG A 1 161 ? 9.852 7.195 28.681 1.00 41.48 137 ARG A C 1
ATOM 829 O O . ARG A 1 161 ? 10.054 5.986 28.731 1.00 38.90 137 ARG A O 1
ATOM 837 N N . TYR A 1 162 ? 8.659 7.749 28.862 1.00 39.27 138 TYR A N 1
ATOM 838 C CA . TYR A 1 162 ? 7.486 6.876 28.910 1.00 38.67 138 TYR A CA 1
ATOM 839 C C . TYR A 1 162 ? 6.368 7.412 28.045 1.00 38.25 138 TYR A C 1
ATOM 840 O O . TYR A 1 162 ? 6.288 8.598 27.795 1.00 36.90 138 TYR A O 1
ATOM 849 N N . LYS A 1 163 ? 5.480 6.518 27.643 1.00 40.11 139 LYS A N 1
ATOM 850 C CA . LYS A 1 163 ? 4.371 6.862 26.790 1.00 40.68 139 LYS A CA 1
ATOM 851 C C . LYS A 1 163 ? 3.421 7.841 27.467 1.00 40.26 139 LYS A C 1
ATOM 852 O O . LYS A 1 163 ? 3.270 7.877 28.700 1.00 41.10 139 LYS A O 1
ATOM 855 N N . HIS A 1 164 ? 2.747 8.622 26.638 1.00 37.96 140 HIS A N 1
ATOM 856 C CA . HIS A 1 164 ? 2.089 9.825 27.106 1.00 36.27 140 HIS A CA 1
ATOM 857 C C . HIS A 1 164 ? 1.162 9.598 28.255 1.00 36.78 140 HIS A C 1
ATOM 858 O O . HIS A 1 164 ? 0.204 8.842 28.125 1.00 36.90 140 HIS A O 1
ATOM 865 N N . GLN A 1 165 ? 1.433 10.293 29.362 1.00 36.70 141 GLN A N 1
ATOM 866 C CA . GLN A 1 165 ? 0.636 10.182 30.609 1.00 36.78 141 GLN A CA 1
ATOM 867 C C . GLN A 1 165 ? 0.454 8.761 31.130 1.00 37.08 141 GLN A C 1
ATOM 868 O O . GLN A 1 165 ? -0.445 8.493 31.868 1.00 38.38 141 GLN A O 1
ATOM 874 N N . GLN A 1 166 ? 1.335 7.846 30.792 1.00 38.63 142 GLN A N 1
ATOM 875 C CA . GLN A 1 166 ? 1.187 6.470 31.288 1.00 40.90 142 GLN A CA 1
ATOM 876 C C . GLN A 1 166 ? 1.933 6.314 32.606 1.00 38.60 142 GLN A C 1
ATOM 877 O O . GLN A 1 166 ? 3.006 5.743 32.678 1.00 38.23 142 GLN A O 1
ATOM 883 N N . LEU A 1 167 ? 1.347 6.845 33.649 1.00 38.54 143 LEU A N 1
ATOM 884 C CA . LEU A 1 167 ? 2.003 6.850 34.954 1.00 40.19 143 LEU A CA 1
ATOM 885 C C . LEU A 1 167 ? 2.372 5.435 35.397 1.00 40.10 143 LEU A C 1
ATOM 886 O O . LEU A 1 167 ? 3.404 5.224 35.973 1.00 40.13 143 LEU A O 1
ATOM 891 N N . SER A 1 168 ? 1.557 4.463 35.036 1.00 41.59 144 SER A N 1
ATOM 892 C CA . SER A 1 168 ? 1.833 3.077 35.355 1.00 44.14 144 SER A CA 1
ATOM 893 C C . SER A 1 168 ? 3.099 2.527 34.702 1.00 44.25 144 SER A C 1
ATOM 894 O O . SER A 1 168 ? 3.867 1.770 35.324 1.00 43.24 144 SER A O 1
ATOM 897 N N . GLN A 1 169 ? 3.299 2.917 33.441 1.00 43.92 145 GLN A N 1
ATOM 898 C CA . GLN A 1 169 ? 4.502 2.582 32.752 1.00 44.43 145 GLN A CA 1
ATOM 899 C C . GLN A 1 169 ? 5.700 3.282 33.387 1.00 42.99 145 GLN A C 1
ATOM 900 O O . GLN A 1 169 ? 6.774 2.697 33.444 1.00 42.13 145 GLN A O 1
ATOM 906 N N . LEU A 1 170 ? 5.513 4.521 33.855 1.00 40.96 146 LEU A N 1
ATOM 907 C CA . LEU A 1 170 ? 6.569 5.226 34.542 1.00 41.41 146 LEU A CA 1
ATOM 908 C C . LEU A 1 170 ? 6.937 4.482 35.791 1.00 42.90 146 LEU A C 1
ATOM 909 O O . LEU A 1 170 ? 8.115 4.299 36.086 1.00 43.93 146 LEU A O 1
ATOM 914 N N . GLN A 1 171 ? 5.922 4.026 36.512 1.00 43.77 147 GLN A N 1
ATOM 915 C CA . GLN A 1 171 ? 6.146 3.217 37.691 1.00 46.37 147 GLN A CA 1
ATOM 916 C C . GLN A 1 171 ? 7.006 1.983 37.387 1.00 45.73 147 GLN A C 1
ATOM 917 O O . GLN A 1 171 ? 7.868 1.593 38.204 1.00 45.27 147 GLN A O 1
ATOM 923 N N . ASP A 1 172 ? 6.774 1.386 36.217 1.00 44.14 148 ASP A N 1
ATOM 924 C CA . ASP A 1 172 ? 7.433 0.128 35.801 1.00 45.30 148 ASP A CA 1
ATOM 925 C C . ASP A 1 172 ? 8.918 0.227 35.483 1.00 44.24 148 ASP A C 1
ATOM 926 O O . ASP A 1 172 ? 9.638 -0.787 35.596 1.00 44.93 148 ASP A O 1
ATOM 931 N N . ILE A 1 173 ? 9.350 1.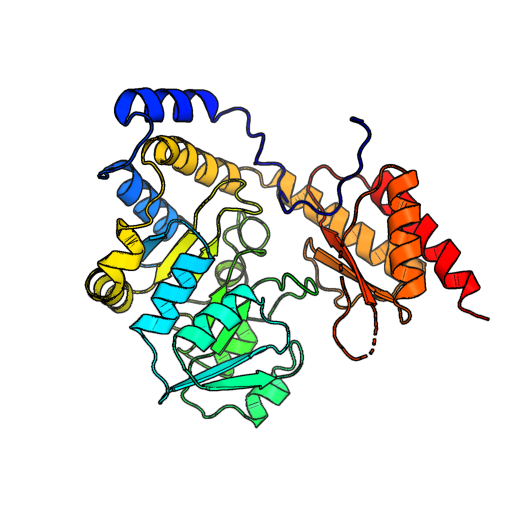413 35.043 1.00 41.93 149 ILE A N 1
ATOM 932 C CA . ILE A 1 173 ? 10.732 1.675 34.660 1.00 42.14 149 ILE A CA 1
ATOM 933 C C . ILE A 1 173 ? 11.435 2.585 35.681 1.00 42.25 149 ILE A C 1
ATOM 934 O O . ILE A 1 173 ? 12.639 2.766 35.606 1.00 41.57 149 ILE A O 1
ATOM 939 N N . TYR A 1 174 ? 10.691 3.189 36.609 1.00 42.65 150 TYR A N 1
ATOM 940 C CA . TYR A 1 174 ? 11.289 4.201 37.507 1.00 42.79 150 TYR A CA 1
ATOM 941 C C . TYR A 1 174 ? 12.301 3.532 38.408 1.00 44.47 150 TYR A C 1
ATOM 942 O O . TYR A 1 174 ? 12.142 2.376 38.762 1.00 44.12 150 TYR A O 1
ATOM 951 N N . ASP A 1 175 ? 13.360 4.267 38.750 1.00 45.58 151 ASP A N 1
ATOM 952 C CA . ASP A 1 175 ? 14.495 3.704 39.490 1.00 47.19 151 ASP A CA 1
ATOM 953 C C . ASP A 1 175 ? 14.456 4.036 40.981 1.00 48.37 151 ASP A C 1
ATOM 954 O O . ASP A 1 175 ? 15.417 3.792 41.689 1.00 50.22 151 ASP A O 1
ATOM 959 N N . GLY A 1 176 ? 13.367 4.621 41.438 1.00 47.97 152 GLY A N 1
ATOM 960 C CA . GLY A 1 176 ? 13.249 5.015 42.806 1.00 50.22 152 GLY A CA 1
ATOM 961 C C . GLY A 1 176 ? 14.123 6.187 43.225 1.00 52.56 152 GLY A C 1
ATOM 962 O O . GLY A 1 176 ? 14.121 6.550 44.404 1.00 52.17 152 GLY A O 1
ATOM 963 N N . LYS A 1 177 ? 14.865 6.811 42.304 1.00 53.54 153 LYS A N 1
ATOM 964 C CA . LYS A 1 177 ? 15.745 7.903 42.743 1.00 55.47 153 LYS A CA 1
ATOM 965 C C . LYS A 1 177 ? 15.886 9.124 41.833 1.00 53.27 153 LYS A C 1
ATOM 966 O O . LYS A 1 177 ? 16.186 10.198 42.325 1.00 52.89 153 LYS A O 1
ATOM 972 N N . SER A 1 178 ? 15.650 8.988 40.528 1.00 50.02 154 SER A N 1
ATOM 973 C CA . SER A 1 178 ? 15.948 10.079 39.608 1.00 46.84 154 SER A CA 1
ATOM 974 C C . SER A 1 178 ? 14.857 11.137 39.549 1.00 45.83 154 SER A C 1
ATOM 975 O O . SER A 1 178 ? 13.717 10.936 39.993 1.00 46.22 154 SER A O 1
ATOM 978 N N . PHE A 1 179 ? 15.223 12.294 39.034 1.00 44.61 155 PHE A N 1
ATOM 979 C CA . PHE A 1 179 ? 14.264 13.356 38.895 1.00 44.53 155 PHE A CA 1
ATOM 980 C C . PHE A 1 179 ? 13.338 12.974 37.745 1.00 44.15 155 PHE A C 1
ATOM 981 O O . PHE A 1 179 ? 13.704 12.175 36.880 1.00 42.86 155 PHE A O 1
ATOM 989 N N . ILE A 1 180 ? 12.129 13.527 37.765 1.00 46.12 156 ILE A N 1
ATOM 990 C CA . ILE A 1 180 ? 11.191 13.401 36.640 1.00 45.37 156 ILE A CA 1
ATOM 991 C C . ILE A 1 180 ? 10.739 14.786 36.235 1.00 43.32 156 ILE A C 1
ATOM 992 O O . ILE A 1 180 ? 10.423 15.632 37.085 1.00 42.93 156 ILE A O 1
ATOM 997 N N . THR A 1 181 ? 10.712 15.023 34.938 1.00 41.60 157 THR A N 1
ATOM 998 C CA . THR A 1 181 ? 10.301 16.311 34.400 1.00 40.97 157 THR A CA 1
ATOM 999 C C . THR A 1 181 ? 9.017 16.132 33.632 1.00 37.62 157 THR A C 1
ATOM 1000 O O . THR A 1 181 ? 8.896 15.198 32.822 1.00 37.60 157 THR A O 1
ATOM 1004 N N . THR A 1 182 ? 8.096 17.065 33.838 1.00 35.20 158 THR A N 1
ATOM 1005 C CA . THR A 1 182 ? 6.823 17.046 33.175 1.00 33.75 158 THR A CA 1
ATOM 1006 C C . THR A 1 182 ? 6.248 18.429 32.982 1.00 33.13 158 THR A C 1
ATOM 1007 O O . THR A 1 182 ? 6.761 19.419 33.547 1.00 32.56 158 THR A O 1
ATOM 1011 N N . GLU A 1 183 ? 5.154 18.481 32.206 1.00 31.92 159 GLU A N 1
ATOM 1012 C CA . GLU A 1 183 ? 4.481 19.719 31.912 1.00 30.99 159 GLU A CA 1
ATOM 1013 C C . GLU A 1 183 ? 3.164 19.676 32.615 1.00 29.33 159 GLU A C 1
ATOM 1014 O O . GLU A 1 183 ? 2.499 18.641 32.674 1.00 28.90 159 GLU A O 1
ATOM 1020 N N . GLY A 1 184 ? 2.750 20.808 33.138 1.00 29.64 160 GLY A N 1
ATOM 1021 C CA . GLY A 1 184 ? 1.421 20.882 33.779 1.00 30.44 160 GLY A CA 1
ATOM 1022 C C . GLY A 1 184 ? 0.311 20.631 32.756 1.00 29.54 160 GLY A C 1
ATOM 1023 O O . GLY A 1 184 ? -0.575 19.799 32.974 1.00 28.52 160 GLY A O 1
ATOM 1024 N N . VAL A 1 185 ? 0.338 21.420 31.684 1.00 28.68 161 VAL A N 1
ATOM 1025 C CA . VAL A 1 185 ? -0.446 21.128 30.479 1.00 29.61 161 VAL A CA 1
ATOM 1026 C C . VAL A 1 185 ? 0.522 20.978 29.347 1.00 29.59 161 VAL A C 1
ATOM 1027 O O . VAL A 1 185 ? 1.353 21.837 29.175 1.00 28.59 161 VAL A O 1
ATOM 1031 N N . PHE A 1 186 ? 0.397 19.886 28.574 1.00 31.06 162 PHE A N 1
ATOM 1032 C CA . PHE A 1 186 ? 1.354 19.546 27.537 1.00 32.61 162 PHE A CA 1
ATOM 1033 C C . PHE A 1 186 ? 1.070 20.356 26.278 1.00 34.07 162 PHE A C 1
ATOM 1034 O O . PHE A 1 186 ? -0.050 20.382 25.818 1.00 32.51 162 PHE A O 1
ATOM 1042 N N . SER A 1 187 ? 2.095 21.021 25.753 1.00 36.04 163 SER A N 1
ATOM 1043 C CA . SER A 1 187 ? 1.927 21.906 24.609 1.00 39.41 163 SER A CA 1
ATOM 1044 C C . SER A 1 187 ? 1.451 21.141 23.413 1.00 38.98 163 SER A C 1
ATOM 1045 O O . SER A 1 187 ? 0.764 21.677 22.597 1.00 37.69 163 SER A O 1
ATOM 1048 N N . THR A 1 188 ? 1.801 19.878 23.378 1.00 40.53 164 THR A N 1
ATOM 1049 C CA . THR A 1 188 ? 1.508 19.018 22.278 1.00 44.61 164 THR A CA 1
ATOM 1050 C C . THR A 1 188 ? 0.069 18.540 22.244 1.00 43.59 164 THR A C 1
ATOM 1051 O O . THR A 1 188 ? -0.619 18.644 21.191 1.00 43.15 164 THR A O 1
ATOM 1055 N N . SER A 1 189 ? -0.381 17.972 23.345 1.00 38.30 165 SER A N 1
ATOM 1056 C CA . SER A 1 189 ? -1.668 17.328 23.323 1.00 38.18 165 SER A CA 1
ATOM 1057 C C . SER A 1 189 ? -2.720 18.011 24.143 1.00 35.45 165 SER A C 1
ATOM 1058 O O . SER A 1 189 ? -3.864 17.577 24.166 1.00 34.91 165 SER A O 1
ATOM 1061 N N . GLY A 1 190 ? -2.313 19.029 24.892 1.00 34.18 166 GLY A N 1
ATOM 1062 C CA . GLY A 1 190 ? -3.178 19.645 25.842 1.00 32.04 166 GLY A CA 1
ATOM 1063 C C . GLY A 1 190 ? -3.607 18.802 27.004 1.00 30.71 166 GLY A C 1
ATOM 1064 O O . GLY A 1 190 ? -4.486 19.225 27.738 1.00 33.35 166 GLY A O 1
ATOM 1065 N N . SER A 1 191 ? -3.024 17.637 27.216 1.00 29.77 167 SER A N 1
ATOM 1066 C CA . SER A 1 191 ? -3.330 16.871 28.469 1.00 29.65 167 SER A CA 1
ATOM 1067 C C . SER A 1 191 ? -2.827 17.515 29.759 1.00 29.97 167 SER A C 1
ATOM 1068 O O . SER A 1 191 ? -1.824 18.223 29.767 1.00 30.12 167 SER A O 1
ATOM 1071 N N . ILE A 1 192 ? -3.530 17.231 30.864 1.00 30.79 168 ILE A N 1
ATOM 1072 C CA . ILE A 1 192 ? -3.247 17.780 32.188 1.00 30.44 168 ILE A CA 1
ATOM 1073 C C . ILE A 1 192 ? -2.662 16.666 33.049 1.00 30.35 168 ILE A C 1
ATOM 1074 O O . ILE A 1 192 ? -3.332 15.717 33.353 1.00 30.56 168 ILE A O 1
ATOM 1079 N N . THR A 1 193 ? -1.391 16.769 33.385 1.00 30.42 169 THR A N 1
ATOM 1080 C CA . THR A 1 193 ? -0.700 15.716 34.131 1.00 30.61 169 THR A CA 1
ATOM 1081 C C . THR A 1 193 ? -1.326 15.656 35.534 1.00 31.66 169 THR A C 1
ATOM 1082 O O . THR A 1 193 ? -1.587 16.676 36.123 1.00 29.53 169 THR A O 1
ATOM 1086 N N . GLN A 1 194 ? -1.589 14.464 36.036 1.00 33.87 170 GLN A N 1
ATOM 1087 C CA . GLN A 1 194 ? -2.134 14.321 37.429 1.00 37.29 170 GLN A CA 1
ATOM 1088 C C . GLN A 1 194 ? -1.005 14.396 38.403 1.00 35.95 170 GLN A C 1
ATOM 1089 O O . GLN A 1 194 ? -0.426 13.385 38.729 1.00 36.68 170 GLN A O 1
ATOM 1095 N N . LEU A 1 195 ? -0.648 15.596 38.820 1.00 35.25 171 LEU A N 1
ATOM 1096 C CA . LEU A 1 195 ? 0.571 15.774 39.601 1.00 36.28 171 LEU A CA 1
ATOM 1097 C C . LEU A 1 195 ? 0.476 15.036 40.916 1.00 37.53 171 LEU A C 1
ATOM 1098 O O . LEU A 1 195 ? 1.476 14.557 41.416 1.00 38.44 171 LEU A O 1
ATOM 1103 N N . ASP A 1 196 ? -0.739 14.903 41.426 1.00 38.66 172 ASP A N 1
ATOM 1104 C CA . ASP A 1 196 ? -0.967 14.252 42.697 1.00 41.56 172 ASP A CA 1
ATOM 1105 C C . ASP A 1 196 ? -0.671 12.764 42.639 1.00 43.47 172 ASP A C 1
ATOM 1106 O O . ASP A 1 196 ? -0.131 12.199 43.597 1.00 47.56 172 ASP A O 1
ATOM 1111 N N . LYS A 1 197 ? -0.970 12.125 41.521 1.00 42.53 173 LYS A N 1
ATOM 1112 C CA . LYS A 1 197 ? -0.603 10.714 41.346 1.00 43.39 173 LYS A CA 1
ATOM 1113 C C . LYS A 1 197 ? 0.892 10.566 41.065 1.00 43.04 173 LYS A C 1
ATOM 1114 O O . LYS A 1 197 ? 1.535 9.578 41.442 1.00 43.02 173 LYS A O 1
ATOM 1120 N N . LEU A 1 198 ? 1.434 11.529 40.338 1.00 42.39 174 LEU A N 1
ATOM 1121 C CA . LEU A 1 198 ? 2.847 11.517 40.004 1.00 42.95 174 LEU A CA 1
ATOM 1122 C C . LEU A 1 198 ? 3.727 11.634 41.264 1.00 43.75 174 LEU A C 1
ATOM 1123 O O . LEU A 1 198 ? 4.752 10.957 41.379 1.00 42.99 174 LEU A O 1
ATOM 1128 N N . ALA A 1 199 ? 3.297 12.475 42.203 1.00 43.09 175 ALA A N 1
ATOM 1129 C CA . ALA A 1 199 ? 4.031 12.683 43.443 1.00 45.66 175 ALA A CA 1
ATOM 1130 C C . ALA A 1 199 ? 4.055 11.428 44.315 1.00 47.10 175 ALA A C 1
ATOM 1131 O O . ALA A 1 199 ? 5.053 11.135 44.900 1.00 49.42 175 ALA A O 1
ATOM 1133 N N . LYS A 1 200 ? 2.999 10.637 44.322 1.00 48.44 176 LYS A N 1
ATOM 1134 C CA . LYS A 1 200 ? 3.058 9.324 44.964 1.00 50.66 176 LYS A CA 1
ATOM 1135 C C . LYS A 1 200 ? 4.142 8.415 44.352 1.00 51.97 176 LYS A C 1
ATOM 1136 O O . LYS A 1 200 ? 4.834 7.724 45.068 1.00 53.34 176 LYS A O 1
ATOM 1140 N N . ILE A 1 201 ? 4.311 8.428 43.040 1.00 51.48 177 ILE A N 1
ATOM 1141 C CA . ILE A 1 201 ? 5.264 7.540 42.360 1.00 52.34 177 ILE A CA 1
ATOM 1142 C C . ILE A 1 201 ? 6.707 8.005 42.534 1.00 53.50 177 ILE A C 1
ATOM 1143 O O . ILE A 1 201 ? 7.618 7.192 42.654 1.00 55.35 177 ILE A O 1
ATOM 1148 N N . THR A 1 202 ? 6.921 9.320 42.532 1.00 53.85 178 THR A N 1
ATOM 1149 C CA . THR A 1 202 ? 8.266 9.902 42.480 1.00 53.20 178 THR A CA 1
ATOM 1150 C C . THR A 1 202 ? 8.353 11.012 43.514 1.00 53.50 178 THR A C 1
ATOM 1151 O O . THR A 1 202 ? 8.649 12.160 43.174 1.00 54.76 178 THR A O 1
ATOM 1155 N N . PRO A 1 203 ? 8.109 10.680 44.780 1.00 54.44 179 PRO A N 1
ATOM 1156 C CA . PRO A 1 203 ? 8.089 11.691 45.838 1.00 55.89 179 PRO A CA 1
ATOM 1157 C C . PRO A 1 203 ? 9.416 12.446 45.892 1.00 56.01 179 PRO A C 1
ATOM 1158 O O . PRO A 1 203 ? 10.472 11.832 45.696 1.00 53.81 179 PRO A O 1
ATOM 1162 N N . GLU A 1 204 ? 9.339 13.762 46.109 1.00 57.64 180 GLU A N 1
ATOM 1163 C CA . GLU A 1 204 ? 10.518 14.636 46.211 1.00 62.37 180 GLU A CA 1
ATOM 1164 C C . GLU A 1 204 ? 11.256 14.877 44.872 1.00 62.55 180 GLU A C 1
ATOM 1165 O O . GLU A 1 204 ? 12.321 15.501 44.843 1.00 71.22 180 GLU A O 1
ATOM 1171 N N . LYS A 1 205 ? 10.723 14.412 43.762 1.00 57.62 181 LYS A N 1
ATOM 1172 C CA . LYS A 1 205 ? 11.567 14.350 42.585 1.00 57.86 181 LYS A CA 1
ATOM 1173 C C . LYS A 1 205 ? 10.966 14.991 41.353 1.00 51.37 181 LYS A C 1
ATOM 1174 O O . LYS A 1 205 ? 11.334 14.642 40.259 1.00 51.91 181 LYS A O 1
ATOM 1180 N N . LEU A 1 206 ? 10.095 15.963 41.541 1.00 48.19 182 LEU A N 1
ATOM 1181 C CA . LEU A 1 206 ? 9.352 16.534 40.446 1.00 45.45 182 LEU A CA 1
ATOM 1182 C C . LEU A 1 206 ? 9.929 17.849 39.949 1.00 44.12 182 LEU A C 1
ATOM 1183 O O . LEU A 1 206 ? 10.203 18.750 40.737 1.00 42.14 182 LEU A O 1
ATOM 1188 N N . ILE A 1 207 ? 10.032 17.972 38.616 1.00 43.03 183 ILE A N 1
ATOM 1189 C CA . ILE A 1 207 ? 10.258 19.239 37.978 1.00 41.74 183 ILE A CA 1
ATOM 1190 C C . ILE A 1 207 ? 9.062 19.431 37.050 1.00 40.52 183 ILE A C 1
ATOM 1191 O O . ILE A 1 207 ? 8.694 18.521 36.353 1.00 40.20 183 ILE A O 1
ATOM 1196 N N . VAL A 1 208 ? 8.436 20.604 37.088 1.00 39.62 184 VAL A N 1
ATOM 1197 C CA . VAL A 1 208 ? 7.179 20.858 36.416 1.00 37.58 184 VAL A CA 1
ATOM 1198 C C . VAL A 1 208 ? 7.282 22.158 35.642 1.00 35.65 184 VAL A C 1
ATOM 1199 O O . VAL A 1 208 ? 7.628 23.181 36.201 1.00 34.71 184 VAL A O 1
ATOM 1203 N N . ASP A 1 209 ? 7.026 22.101 34.329 1.00 34.20 185 ASP A N 1
ATOM 1204 C CA . ASP A 1 209 ? 6.926 23.312 33.531 1.00 33.84 185 ASP A CA 1
ATOM 1205 C C . ASP A 1 209 ? 5.470 23.777 33.455 1.00 32.48 185 ASP A C 1
ATOM 1206 O O . ASP A 1 209 ? 4.568 22.978 33.157 1.00 32.60 185 ASP A O 1
ATOM 1211 N N . GLU A 1 210 ? 5.234 25.049 33.769 1.00 31.47 186 GLU A N 1
ATOM 1212 C CA . GLU A 1 210 ? 3.875 25.608 33.908 1.00 30.67 186 GLU A CA 1
ATOM 1213 C C . GLU A 1 210 ? 3.511 26.517 32.747 1.00 29.21 186 GLU A C 1
ATOM 1214 O O . GLU A 1 210 ? 2.553 27.294 32.821 1.00 27.30 186 GLU A O 1
ATOM 1220 N N . ALA A 1 211 ? 4.259 26.389 31.654 1.00 28.81 187 ALA A N 1
ATOM 1221 C CA . ALA A 1 211 ? 4.023 27.174 30.469 1.00 28.43 187 ALA A CA 1
ATOM 1222 C C . ALA A 1 211 ? 2.561 27.308 30.175 1.00 27.65 187 ALA A C 1
ATOM 1223 O O . ALA A 1 211 ? 2.085 28.406 29.945 1.00 27.23 187 ALA A O 1
ATOM 1225 N N . HIS A 1 212 ? 1.858 26.179 30.104 1.00 28.35 188 HIS A N 1
ATOM 1226 C CA . HIS A 1 212 ? 0.454 26.182 29.680 1.00 28.42 188 HIS A CA 1
ATOM 1227 C C . HIS A 1 212 ? -0.586 26.018 30.793 1.00 27.46 188 HIS A C 1
ATOM 1228 O O . HIS A 1 212 ? -1.795 26.073 30.547 1.00 27.56 188 HIS A O 1
ATOM 1235 N N . SER A 1 213 ? -0.164 25.888 32.028 1.00 28.49 189 SER A N 1
ATOM 1236 C CA . SER A 1 213 ? -1.139 25.819 33.166 1.00 27.28 189 SER A CA 1
ATOM 1237 C C . SER A 1 213 ? -1.271 27.151 33.873 1.00 28.14 189 SER A C 1
ATOM 1238 O O . SER A 1 213 ? -2.319 27.504 34.445 1.00 29.80 189 SER A O 1
ATOM 1241 N N . PHE A 1 214 ? -0.217 27.937 33.829 1.00 28.74 190 PHE A N 1
ATOM 1242 C CA . PHE A 1 214 ? -0.122 29.122 34.639 1.00 28.88 190 PHE A CA 1
ATOM 1243 C C . PHE A 1 214 ? -1.092 30.142 34.084 1.00 29.01 190 PHE A C 1
ATOM 1244 O O . PHE A 1 214 ? -1.154 30.306 32.887 1.00 30.09 190 PHE A O 1
ATOM 1252 N N . GLY A 1 215 ? -1.894 30.770 34.947 1.00 28.18 191 GLY A N 1
ATOM 1253 C CA . GLY A 1 215 ? -2.924 31.687 34.525 1.00 28.29 191 GLY A CA 1
ATOM 1254 C C . GLY A 1 215 ? -4.198 30.981 34.153 1.00 28.83 191 GLY A C 1
ATOM 1255 O O . GLY A 1 215 ? -5.243 31.597 34.013 1.00 29.43 191 GLY A O 1
ATOM 1256 N N . VAL A 1 216 ? -4.120 29.677 33.960 1.00 30.62 192 VAL A N 1
ATOM 1257 C CA . VAL A 1 216 ? -5.237 28.927 33.442 1.00 30.67 192 VAL A CA 1
ATOM 1258 C C . VAL A 1 216 ? -5.766 27.938 34.444 1.00 29.37 192 VAL A C 1
ATOM 1259 O O . VAL A 1 216 ? -6.958 27.809 34.546 1.00 30.83 192 VAL A O 1
ATOM 1263 N N . LEU A 1 217 ? -4.910 27.143 35.080 1.00 29.59 193 LEU A N 1
ATOM 1264 C CA . LEU A 1 217 ? -5.371 26.196 36.099 1.00 30.23 193 LEU A CA 1
ATOM 1265 C C . LEU A 1 217 ? -5.187 26.809 37.487 1.00 30.75 193 LEU A C 1
ATOM 1266 O O . LEU A 1 217 ? -4.483 27.814 37.653 1.00 31.23 193 LEU A O 1
ATOM 1271 N N . GLY A 1 218 ? -5.802 26.184 38.483 1.00 31.17 194 GLY A N 1
ATOM 1272 C CA . GLY A 1 218 ? -5.604 26.614 39.865 1.00 31.54 194 GLY A CA 1
ATOM 1273 C C . GLY A 1 218 ? -6.302 27.904 40.254 1.00 31.49 194 GLY A C 1
ATOM 1274 O O . GLY A 1 218 ? -6.859 28.647 39.406 1.00 30.25 194 GLY A O 1
ATOM 1275 N N . LYS A 1 219 ? -6.183 28.224 41.538 1.00 30.92 195 LYS A N 1
ATOM 1276 C CA . LYS A 1 219 ? -6.857 29.315 42.082 1.00 31.50 195 LYS A CA 1
ATOM 1277 C C . LYS A 1 219 ? -6.341 30.633 41.520 1.00 30.36 195 LYS A C 1
ATOM 1278 O O . LYS A 1 219 ? -5.161 30.940 41.587 1.00 29.80 195 LYS A O 1
ATOM 1282 N N . ASN A 1 220 ? -7.246 31.465 41.051 1.00 30.53 196 ASN A N 1
ATOM 1283 C CA . ASN A 1 220 ? -6.817 32.665 40.408 1.00 31.47 196 ASN A CA 1
ATOM 1284 C C . ASN A 1 220 ? -5.715 32.446 39.329 1.00 31.12 196 ASN A C 1
ATOM 1285 O O . ASN A 1 220 ? -4.986 33.410 39.026 1.00 31.28 196 ASN A O 1
ATOM 1290 N N . GLY A 1 221 ? -5.574 31.223 38.796 1.00 29.52 197 GLY A N 1
ATOM 1291 C CA . GLY A 1 221 ? -4.597 30.988 37.709 1.00 29.80 197 GLY A CA 1
ATOM 1292 C C . GLY A 1 221 ? -3.182 30.776 38.192 1.00 30.30 197 GLY A C 1
ATOM 1293 O O . GLY A 1 221 ? -2.235 30.986 37.443 1.00 29.54 197 GLY A O 1
ATOM 1294 N N . ARG A 1 222 ? -3.041 30.338 39.450 1.00 30.73 198 ARG A N 1
ATOM 1295 C CA . ARG A 1 222 ? -1.741 30.082 40.039 1.00 31.44 198 ARG A CA 1
ATOM 1296 C C . ARG A 1 222 ? -1.018 28.879 39.458 1.00 31.29 198 ARG A C 1
ATOM 1297 O O . ARG A 1 222 ? 0.204 28.746 39.629 1.00 30.95 198 ARG A O 1
ATOM 1305 N N . GLY A 1 223 ? -1.805 27.960 38.893 1.00 31.86 199 GLY A N 1
ATOM 1306 C CA . GLY A 1 223 ? -1.311 26.921 38.017 1.00 32.16 199 GLY A CA 1
ATOM 1307 C C . GLY A 1 223 ? -1.551 25.499 38.443 1.00 32.49 199 GLY A C 1
ATOM 1308 O O . GLY A 1 223 ? -2.327 25.257 39.327 1.00 33.86 199 GLY A O 1
ATOM 1309 N N . ALA A 1 224 ? -0.876 24.561 37.765 1.00 32.92 200 ALA A N 1
ATOM 1310 C CA . ALA A 1 224 ? -1.054 23.123 38.032 1.00 32.52 200 ALA A CA 1
ATOM 1311 C C . ALA A 1 224 ? -0.551 22.639 39.402 1.00 32.59 200 ALA A C 1
ATOM 1312 O O . ALA A 1 224 ? -1.198 21.856 40.041 1.00 32.79 200 ALA A O 1
ATOM 1314 N N . ILE A 1 225 ? 0.663 22.961 39.765 1.00 34.36 201 ILE A N 1
ATOM 1315 C CA . ILE A 1 225 ? 1.130 22.663 41.138 1.00 37.23 201 ILE A CA 1
ATOM 1316 C C . ILE A 1 225 ? 0.077 23.099 42.163 1.00 38.13 201 ILE A C 1
ATOM 1317 O O . ILE A 1 225 ? -0.354 22.299 42.998 1.00 39.71 201 ILE A O 1
ATOM 1322 N N . ASN A 1 226 ? -0.371 24.348 42.064 1.00 38.82 202 ASN A N 1
ATOM 1323 C CA . ASN A 1 226 ? -1.396 24.870 42.977 1.00 40.86 202 ASN A CA 1
ATOM 1324 C C . ASN A 1 226 ? -2.693 24.063 42.947 1.00 40.82 202 ASN A C 1
ATOM 1325 O O . ASN A 1 226 ? -3.270 23.711 43.997 1.00 40.84 202 ASN A O 1
ATOM 1330 N N . SER A 1 227 ? -3.165 23.756 41.747 1.00 39.97 203 SER A N 1
ATOM 1331 C CA . SER A 1 227 ? -4.459 23.103 41.637 1.00 40.04 203 SER A CA 1
ATOM 1332 C C . SER A 1 227 ? -4.442 21.650 42.129 1.00 40.57 203 SER A C 1
ATOM 1333 O O . SER A 1 227 ? -5.491 21.124 42.483 1.00 42.34 203 SER A O 1
ATOM 1336 N N . PHE A 1 228 ? -3.284 20.994 42.161 1.00 40.47 204 PHE A N 1
ATOM 1337 C CA . PHE A 1 228 ? -3.241 19.627 42.682 1.00 42.11 204 PHE A CA 1
ATOM 1338 C C . PHE A 1 228 ? -2.787 19.624 44.167 1.00 46.56 204 PHE A C 1
ATOM 1339 O O . PHE A 1 228 ? -2.630 18.562 44.735 1.00 47.54 204 PHE A O 1
ATOM 1347 N N . ARG A 1 229 ? -2.577 20.812 44.757 1.00 48.92 205 ARG A N 1
ATOM 1348 C CA . ARG A 1 229 ? -2.117 21.012 46.145 1.00 54.28 205 ARG A CA 1
ATOM 1349 C C . ARG A 1 229 ? -0.826 20.296 46.460 1.00 54.87 205 ARG A C 1
ATOM 1350 O O . ARG A 1 229 ? -0.729 19.580 47.451 1.00 55.56 205 ARG A O 1
ATOM 1358 N N . ILE A 1 230 ? 0.163 20.515 45.612 1.00 54.15 206 ILE A N 1
ATOM 1359 C CA . ILE A 1 230 ? 1.466 19.899 45.748 1.00 54.31 206 ILE A CA 1
ATOM 1360 C C . ILE A 1 230 ? 2.357 20.932 46.406 1.00 55.75 206 ILE A C 1
ATOM 1361 O O . ILE A 1 230 ? 2.286 22.110 46.053 1.00 55.44 206 ILE A O 1
ATOM 1366 N N . SER A 1 231 ? 3.222 20.484 47.317 1.00 56.03 207 SER A N 1
ATOM 1367 C CA . SER A 1 231 ? 4.115 21.379 48.042 1.00 57.37 207 SER A CA 1
ATOM 1368 C C . SER A 1 231 ? 5.516 21.220 47.512 1.00 56.26 207 SER A C 1
ATOM 1369 O O . SER A 1 231 ? 5.887 20.149 47.021 1.00 53.80 207 SER A O 1
ATOM 1372 N N . TYR A 1 232 ? 6.317 22.257 47.689 1.00 57.17 208 TYR A N 1
ATOM 1373 C CA . TYR A 1 232 ? 7.723 22.191 47.327 1.00 60.48 208 TYR A CA 1
ATOM 1374 C C . TYR A 1 232 ? 8.487 21.052 47.996 1.00 63.11 208 TYR A C 1
ATOM 1375 O O . TYR A 1 232 ? 9.665 20.834 47.686 1.00 64.70 208 TYR A O 1
ATOM 1384 N N . LYS A 1 233 ? 7.860 20.345 48.933 1.00 63.45 209 LYS A N 1
ATOM 1385 C CA . LYS A 1 233 ? 8.451 19.100 49.408 1.00 65.20 209 LYS A CA 1
ATOM 1386 C C . LYS A 1 233 ? 8.345 18.005 48.338 1.00 65.32 209 LYS A C 1
ATOM 1387 O O . LYS A 1 233 ? 9.260 17.199 48.203 1.00 67.06 209 LYS A O 1
ATOM 1390 N N . ASN A 1 234 ? 7.266 17.990 47.548 1.00 63.06 210 ASN A N 1
ATOM 1391 C CA . ASN A 1 234 ? 7.154 17.031 46.440 1.00 60.48 210 ASN A CA 1
ATOM 1392 C C . ASN A 1 234 ? 7.797 17.572 45.128 1.00 57.87 210 ASN A C 1
ATOM 1393 O O . ASN A 1 234 ? 8.512 16.853 44.422 1.00 57.41 210 ASN A O 1
ATOM 1398 N N . CYS A 1 235 ? 7.533 18.828 44.788 1.00 54.42 211 CYS A N 1
ATOM 1399 C CA . CYS A 1 235 ? 8.118 19.411 43.585 1.00 51.17 211 CYS A CA 1
ATOM 1400 C C . CYS A 1 235 ? 9.053 20.538 43.944 1.00 50.70 211 CYS A C 1
ATOM 1401 O O . CYS A 1 235 ? 8.604 21.636 44.216 1.00 49.39 211 CYS A O 1
ATOM 1404 N N . LEU A 1 236 ? 10.353 20.240 43.921 1.00 51.58 212 LEU A N 1
ATOM 1405 C CA . LEU A 1 236 ? 11.375 21.169 44.333 1.00 55.46 212 LEU A CA 1
ATOM 1406 C C . LEU A 1 236 ? 11.519 22.348 43.403 1.00 54.71 212 LEU A C 1
ATOM 1407 O O . LEU A 1 236 ? 11.891 23.430 43.855 1.00 56.14 212 LEU A O 1
ATOM 1412 N N . ILE A 1 237 ? 11.235 22.124 42.114 1.00 50.60 213 ILE A N 1
ATOM 1413 C CA . ILE A 1 237 ? 11.415 23.113 41.078 1.00 49.38 213 ILE A CA 1
ATOM 1414 C C . ILE A 1 237 ? 10.267 23.156 40.062 1.00 47.77 213 ILE A C 1
ATOM 1415 O O . ILE A 1 237 ? 10.021 22.161 39.383 1.00 45.68 213 ILE A O 1
ATOM 1420 N N . CYS A 1 238 ? 9.588 24.305 39.961 1.00 46.36 214 CYS A N 1
ATOM 1421 C CA . CYS A 1 238 ? 8.613 24.553 38.913 1.00 44.43 214 CYS A CA 1
ATOM 1422 C C . CYS A 1 238 ? 9.047 25.792 38.159 1.00 41.88 214 CYS A C 1
ATOM 1423 O O . CYS A 1 238 ? 9.619 26.726 38.733 1.00 41.68 214 CYS A O 1
ATOM 1426 N N . VAL A 1 239 ? 8.825 25.775 36.848 1.00 38.00 215 VAL A N 1
ATOM 1427 C CA . VAL A 1 239 ? 9.298 26.833 35.977 1.00 37.04 215 VAL A CA 1
ATOM 1428 C C . VAL A 1 239 ? 8.097 27.502 35.388 1.00 35.63 215 VAL A C 1
ATOM 1429 O O . VAL A 1 239 ? 7.218 26.812 34.857 1.00 33.98 215 VAL A O 1
ATOM 1433 N N . PHE A 1 240 ? 8.063 28.836 35.431 1.00 35.46 216 PHE A N 1
ATOM 1434 C CA . PHE A 1 240 ? 6.919 29.566 34.906 1.00 34.45 216 PHE A CA 1
ATOM 1435 C C . PHE A 1 240 ? 7.333 30.470 33.776 1.00 34.73 216 PHE A C 1
ATOM 1436 O O . PHE A 1 240 ? 7.684 31.623 33.974 1.00 35.41 216 PHE A O 1
ATOM 1444 N N . PRO A 1 241 ? 7.269 29.964 32.559 1.00 34.55 217 PRO A N 1
ATOM 1445 C CA . PRO A 1 241 ? 7.401 30.878 31.387 1.00 34.80 217 PRO A CA 1
ATOM 1446 C C . PRO A 1 241 ? 6.261 31.879 31.285 1.00 34.29 217 PRO A C 1
ATOM 1447 O O . PRO A 1 241 ? 5.106 31.518 31.402 1.00 35.77 217 PRO A O 1
ATOM 1451 N N . LEU A 1 242 ? 6.587 33.136 31.096 1.00 35.28 218 LEU A N 1
ATOM 1452 C CA . LEU A 1 242 ? 5.615 34.195 31.088 1.00 35.41 218 LEU A CA 1
ATOM 1453 C C . LEU A 1 242 ? 5.167 34.628 29.675 1.00 34.99 218 LEU A C 1
ATOM 1454 O O . LEU A 1 242 ? 4.501 35.652 29.498 1.00 35.01 218 LEU A O 1
ATOM 1459 N N . GLY A 1 243 ? 5.536 33.849 28.681 1.00 34.92 219 GLY A N 1
ATOM 1460 C CA . GLY A 1 243 ? 5.194 34.170 27.306 1.00 35.55 219 GLY A CA 1
ATOM 1461 C C . GLY A 1 243 ? 3.816 33.743 26.848 1.00 34.92 219 GLY A C 1
ATOM 1462 O O . GLY A 1 243 ? 3.455 34.020 25.721 1.00 37.12 219 GLY A O 1
ATOM 1463 N N . LYS A 1 244 ? 3.047 33.041 27.674 1.00 33.53 220 LYS A N 1
ATOM 1464 C CA . LYS A 1 244 ? 1.754 32.554 27.264 1.00 32.34 220 LYS A CA 1
ATOM 1465 C C . LYS A 1 244 ? 0.650 33.313 27.928 1.00 31.62 220 LYS A C 1
ATOM 1466 O O . LYS A 1 244 ? 0.451 34.488 27.642 1.00 32.91 220 LYS A O 1
ATOM 1472 N N . ALA A 1 245 ? -0.095 32.680 28.819 1.00 31.02 221 ALA A N 1
ATOM 1473 C CA . ALA A 1 245 ? -1.211 33.389 29.404 1.00 32.82 221 ALA A CA 1
ATOM 1474 C C . ALA A 1 245 ? -0.803 34.695 30.076 1.00 33.53 221 ALA A C 1
ATOM 1475 O O . ALA A 1 245 ? -1.598 35.605 30.194 1.00 33.71 221 ALA A O 1
ATOM 1477 N N . PHE A 1 246 ? 0.438 34.788 30.507 1.00 35.03 222 PHE A N 1
ATOM 1478 C CA . PHE A 1 246 ? 0.867 35.948 31.252 1.00 36.15 222 PHE A CA 1
ATOM 1479 C C . PHE A 1 246 ? 1.046 37.063 30.262 1.00 38.62 222 PHE A C 1
ATOM 1480 O O . PHE A 1 246 ? 0.966 38.251 30.638 1.00 38.97 222 PHE A O 1
ATOM 1488 N N . GLY A 1 247 ? 1.286 36.696 28.999 1.00 37.25 223 GLY A N 1
ATOM 1489 C CA . GLY A 1 247 ? 1.326 37.698 27.952 1.00 39.00 223 GLY A CA 1
ATOM 1490 C C . GLY A 1 247 ? 2.533 38.622 28.046 1.00 42.12 223 GLY A C 1
ATOM 1491 O O . GLY A 1 247 ? 2.466 39.785 27.649 1.00 44.75 223 GLY A O 1
ATOM 1492 N N . GLY A 1 248 ? 3.646 38.090 28.548 1.00 42.51 224 GLY A N 1
ATOM 1493 C CA . GLY A 1 248 ? 4.851 38.866 28.752 1.00 42.70 224 GLY A CA 1
ATOM 1494 C C . GLY A 1 248 ? 6.060 38.183 28.189 1.00 42.24 224 GLY A C 1
ATOM 1495 O O . GLY A 1 248 ? 5.996 37.529 27.189 1.00 44.48 224 GLY A O 1
ATOM 1496 N N . VAL A 1 249 ? 7.197 38.344 28.830 1.00 44.08 225 VAL A N 1
ATOM 1497 C CA . VAL A 1 249 ? 8.358 37.611 28.403 1.00 44.12 225 VAL A CA 1
ATOM 1498 C C . VAL A 1 249 ? 9.190 37.226 29.612 1.00 42.55 225 VAL A C 1
ATOM 1499 O O . VAL A 1 249 ? 9.073 37.833 30.635 1.00 42.67 225 VAL A O 1
ATOM 1503 N N . GLY A 1 250 ? 9.965 36.164 29.472 1.00 41.47 226 GLY A N 1
ATOM 1504 C CA . GLY A 1 250 ? 10.873 35.718 30.473 1.00 41.55 226 GLY A CA 1
ATOM 1505 C C . GLY A 1 250 ? 10.320 34.458 31.077 1.00 40.57 226 GLY A C 1
ATOM 1506 O O . GLY A 1 250 ? 9.357 33.884 30.561 1.00 40.28 226 GLY A O 1
ATOM 1507 N N . ALA A 1 251 ? 10.912 34.052 32.200 1.00 39.33 227 ALA A N 1
ATOM 1508 C CA . ALA A 1 251 ? 10.505 32.861 32.881 1.00 38.38 227 ALA A CA 1
ATOM 1509 C C . ALA A 1 251 ? 10.896 32.991 34.374 1.00 39.60 227 ALA A C 1
ATOM 1510 O O . ALA A 1 251 ? 11.914 33.629 34.693 1.00 40.14 227 ALA A O 1
ATOM 1512 N N . VAL A 1 252 ? 10.098 32.416 35.277 1.00 38.78 228 VAL A N 1
ATOM 1513 C CA . VAL A 1 252 ? 10.448 32.455 36.708 1.00 39.95 228 VAL A CA 1
ATOM 1514 C C . VAL A 1 252 ? 10.609 31.060 37.199 1.00 40.65 228 VAL A C 1
ATOM 1515 O O . VAL A 1 252 ? 9.715 30.243 37.005 1.00 41.33 228 VAL A O 1
ATOM 1519 N N . VAL A 1 253 ? 11.743 30.777 37.829 1.00 42.47 229 VAL A N 1
ATOM 1520 C CA . VAL A 1 253 ? 11.972 29.479 38.444 1.00 43.38 229 VAL A CA 1
ATOM 1521 C C . VAL A 1 253 ? 11.655 29.577 39.955 1.00 44.59 229 VAL A C 1
ATOM 1522 O O . VAL A 1 253 ? 12.276 30.357 40.657 1.00 43.82 229 VAL A O 1
ATOM 1526 N N . CYS A 1 254 ? 10.663 28.800 40.409 1.00 44.73 230 CYS A N 1
ATOM 1527 C CA . CYS A 1 254 ? 10.297 28.682 41.818 1.00 45.70 230 CYS A CA 1
ATOM 1528 C C . CYS A 1 254 ? 10.882 27.400 42.423 1.00 47.82 230 CYS A C 1
ATOM 1529 O O . CYS A 1 254 ? 10.652 26.292 41.897 1.00 44.82 230 CYS A O 1
ATOM 1532 N N . THR A 1 255 ? 11.654 27.595 43.505 1.00 49.83 231 THR A N 1
ATOM 1533 C CA . THR A 1 255 ? 12.350 26.535 44.250 1.00 52.16 231 THR A CA 1
ATOM 1534 C C . THR A 1 255 ? 12.530 26.857 45.734 1.00 53.93 231 THR A C 1
ATOM 1535 O O . THR A 1 255 ? 12.121 27.908 46.225 1.00 53.06 231 THR A O 1
ATOM 1539 N N . THR A 1 256 ? 13.182 25.901 46.397 1.00 56.13 232 THR A N 1
ATOM 1540 C CA . THR A 1 256 ? 13.742 26.022 47.730 1.00 59.85 232 THR A CA 1
ATOM 1541 C C . THR A 1 256 ? 14.896 27.000 47.783 1.00 62.79 232 THR A C 1
ATOM 1542 O O . THR A 1 256 ? 15.516 27.303 46.761 1.00 62.95 232 THR A O 1
ATOM 1546 N N . GLU A 1 257 ? 15.183 27.447 49.007 1.00 66.60 233 GLU A N 1
ATOM 1547 C CA . GLU A 1 257 ? 16.347 28.275 49.337 1.00 67.90 233 GLU A CA 1
ATOM 1548 C C . GLU A 1 257 ? 17.663 27.617 48.893 1.00 66.47 233 GLU A C 1
ATOM 1549 O O . GLU A 1 257 ? 18.557 28.274 48.379 1.00 65.46 233 GLU A O 1
ATOM 1555 N N . ALA A 1 258 ? 17.779 26.314 49.108 1.00 66.45 234 ALA A N 1
ATOM 1556 C CA . ALA A 1 258 ? 19.019 25.611 48.821 1.00 67.56 234 ALA A CA 1
ATOM 1557 C C . ALA A 1 258 ? 19.266 25.644 47.327 1.00 67.02 234 ALA A C 1
ATOM 1558 O O . ALA A 1 258 ? 20.340 26.040 46.851 1.00 69.48 234 ALA A O 1
ATOM 1560 N N . ILE A 1 259 ? 18.262 25.226 46.576 1.00 63.32 235 ILE A N 1
ATOM 1561 C CA . ILE A 1 259 ? 18.422 25.181 45.158 1.00 61.37 235 ILE A CA 1
ATOM 1562 C C . ILE A 1 259 ? 18.627 26.591 44.585 1.00 61.64 235 ILE A C 1
ATOM 1563 O O . ILE A 1 259 ? 19.494 26.804 43.732 1.00 62.05 235 ILE A O 1
ATOM 1568 N N . ALA A 1 260 ? 17.879 27.563 45.087 1.00 62.06 236 ALA A N 1
ATOM 1569 C CA . ALA A 1 260 ? 17.979 28.924 44.565 1.00 61.78 236 ALA A CA 1
ATOM 1570 C C . ALA A 1 260 ? 19.412 29.428 44.705 1.00 63.46 236 ALA A C 1
ATOM 1571 O O . ALA A 1 260 ? 20.048 29.842 43.739 1.00 61.84 236 ALA A O 1
ATOM 1573 N N . GLU A 1 261 ? 19.929 29.347 45.921 1.00 65.59 237 GLU A N 1
ATOM 1574 C CA . GLU A 1 261 ? 21.260 29.857 46.212 1.00 67.69 237 GLU A CA 1
ATOM 1575 C C . GLU A 1 261 ? 22.283 29.100 45.391 1.00 66.90 237 GLU A C 1
ATOM 1576 O O . GLU A 1 261 ? 23.199 29.693 44.842 1.00 66.22 237 GLU A O 1
ATOM 1582 N N . TYR A 1 262 ? 22.109 27.789 45.280 1.00 66.95 238 TYR A N 1
ATOM 1583 C CA . TYR A 1 262 ? 22.997 27.001 44.444 1.00 68.76 238 TYR A CA 1
ATOM 1584 C C . TYR A 1 262 ? 22.930 27.476 42.983 1.00 67.01 238 TYR A C 1
ATOM 1585 O O . TYR A 1 262 ? 23.958 27.592 42.322 1.00 67.13 238 TYR A O 1
ATOM 1594 N N . LEU A 1 263 ? 21.725 27.773 42.491 1.00 65.06 239 LEU A N 1
ATOM 1595 C CA . LEU A 1 263 ? 21.576 28.256 41.128 1.00 63.55 239 LEU A CA 1
ATOM 1596 C C . LEU A 1 263 ? 22.191 29.628 40.961 1.00 64.86 239 LEU A C 1
ATOM 1597 O O . LEU A 1 263 ? 22.867 29.884 39.974 1.00 64.21 239 LEU A O 1
ATOM 1602 N N . ILE A 1 264 ? 21.976 30.508 41.929 1.00 65.17 240 ILE A N 1
ATOM 1603 C CA . ILE A 1 264 ? 22.501 31.864 41.821 1.00 67.60 240 ILE A CA 1
ATOM 1604 C C . ILE A 1 264 ? 24.035 31.882 41.821 1.00 70.34 240 ILE A C 1
ATOM 1605 O O . ILE A 1 264 ? 24.641 32.770 41.213 1.00 71.04 240 ILE A O 1
ATOM 1610 N N . GLN A 1 265 ? 24.662 30.904 42.473 1.00 71.04 241 GLN A N 1
ATOM 1611 C CA . GLN A 1 265 ? 26.117 30.883 42.560 1.00 73.48 241 GLN A CA 1
ATOM 1612 C C . GLN A 1 265 ? 26.735 30.201 41.321 1.00 73.89 241 GLN A C 1
ATOM 1613 O O . GLN A 1 265 ? 27.726 30.705 40.784 1.00 78.45 241 GLN A O 1
ATOM 1616 N N . PHE A 1 266 ? 26.158 29.095 40.844 1.00 70.19 242 PHE A N 1
ATOM 1617 C CA . PHE A 1 266 ? 26.777 28.337 39.737 1.00 69.84 242 PHE A CA 1
ATOM 1618 C C . PHE A 1 266 ? 26.213 28.582 38.332 1.00 69.29 242 PHE A C 1
ATOM 1619 O O . PHE A 1 266 ? 26.824 28.145 37.333 1.00 69.37 242 PHE A O 1
ATOM 1627 N N . ALA A 1 267 ? 25.063 29.265 38.254 1.00 66.53 243 ALA A N 1
ATOM 1628 C CA . ALA A 1 267 ? 24.419 29.598 36.979 1.00 63.47 243 ALA A CA 1
ATOM 1629 C C . ALA A 1 267 ? 24.379 31.112 36.739 1.00 63.52 243 ALA A C 1
ATOM 1630 O O . ALA A 1 267 ? 23.503 31.612 36.018 1.00 60.08 243 ALA A O 1
ATOM 1632 N N . ARG A 1 268 ? 25.334 31.818 37.344 1.00 66.71 244 ARG A N 1
ATOM 1633 C CA . ARG A 1 268 ? 25.446 33.278 37.250 1.00 69.42 244 ARG A CA 1
ATOM 1634 C C . ARG A 1 268 ? 25.450 33.763 35.799 1.00 69.82 244 ARG A C 1
ATOM 1635 O O . ARG A 1 268 ? 24.754 34.715 35.453 1.00 69.12 244 ARG A O 1
ATOM 1638 N N . ASN A 1 269 ? 26.221 33.097 34.946 1.00 72.63 245 ASN A N 1
ATOM 1639 C CA . ASN A 1 269 ? 26.313 33.512 33.548 1.00 74.95 245 ASN A CA 1
ATOM 1640 C C . ASN A 1 269 ? 25.001 33.376 32.848 1.00 71.60 245 ASN A C 1
ATOM 1641 O O . ASN A 1 269 ? 24.606 34.266 32.113 1.00 72.03 245 ASN A O 1
ATOM 1646 N N . TYR A 1 270 ? 24.313 32.269 33.110 1.00 69.83 246 TYR A N 1
ATOM 1647 C CA . TYR A 1 270 ? 22.993 32.026 32.549 1.00 66.99 246 TYR A CA 1
ATOM 1648 C C . TYR A 1 270 ? 21.936 33.054 32.987 1.00 65.51 246 TYR A C 1
ATOM 1649 O O . TYR A 1 270 ? 20.973 33.308 32.249 1.00 65.60 246 TYR A O 1
ATOM 1658 N N . ILE A 1 271 ? 22.085 33.618 34.186 1.00 63.30 247 ILE A N 1
ATOM 1659 C CA . ILE A 1 271 ? 21.075 34.534 34.724 1.00 61.55 247 ILE A CA 1
ATOM 1660 C C . ILE A 1 271 ? 21.361 35.970 34.333 1.00 62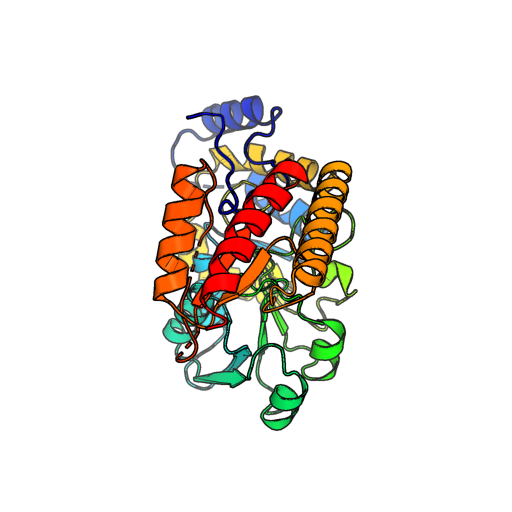.75 247 ILE A C 1
ATOM 1661 O O . ILE A 1 271 ? 20.449 36.692 33.987 1.00 60.18 247 ILE A O 1
ATOM 1666 N N . TYR A 1 272 ? 22.623 36.386 34.424 1.00 67.06 248 TYR A N 1
ATOM 1667 C CA . TYR A 1 272 ? 22.972 37.793 34.266 1.00 70.74 248 TYR A CA 1
ATOM 1668 C C . TYR A 1 272 ? 23.473 38.152 32.873 1.00 69.00 248 TYR A C 1
ATOM 1669 O O . TYR A 1 272 ? 23.190 39.227 32.401 1.00 68.18 248 TYR A O 1
ATOM 1678 N N . THR A 1 273 ? 24.184 37.262 32.191 1.00 69.03 249 THR A N 1
ATOM 1679 C CA . THR A 1 273 ? 24.607 37.556 30.806 1.00 70.37 249 THR A CA 1
ATOM 1680 C C . THR A 1 273 ? 23.431 37.532 29.794 1.00 67.92 249 THR A C 1
ATOM 1681 O O . THR A 1 273 ? 23.601 37.888 28.629 1.00 68.23 249 THR A O 1
ATOM 1685 N N . THR A 1 274 ? 22.242 37.129 30.239 1.00 64.60 250 THR A N 1
ATOM 1686 C CA . THR A 1 274 ? 21.105 37.014 29.354 1.00 61.44 250 THR A CA 1
ATOM 1687 C C . THR A 1 274 ? 19.881 37.742 29.872 1.00 60.55 250 THR A C 1
ATOM 1688 O O . THR A 1 274 ? 18.795 37.568 29.315 1.00 64.08 250 THR A O 1
ATOM 1692 N N . ALA A 1 275 ? 20.036 38.567 30.904 1.00 59.51 251 ALA A N 1
ATOM 1693 C CA . ALA A 1 275 ? 18.882 39.248 31.522 1.00 57.05 251 ALA A CA 1
ATOM 1694 C C . ALA A 1 275 ? 18.112 40.181 30.565 1.00 54.76 251 ALA A C 1
ATOM 1695 O O . ALA A 1 275 ? 18.682 40.826 29.682 1.00 54.46 251 ALA A O 1
ATOM 1697 N N . LEU A 1 276 ? 16.806 40.235 30.769 1.00 53.07 252 LEU A N 1
ATOM 1698 C CA . LEU A 1 276 ? 15.949 41.135 30.033 1.00 53.66 252 LEU A CA 1
ATOM 1699 C C . LEU A 1 276 ? 16.248 42.581 30.437 1.00 56.56 252 LEU A C 1
ATOM 1700 O O . LEU A 1 276 ? 16.858 42.847 31.483 1.00 58.56 252 LEU A O 1
ATOM 1705 N N . PRO A 1 277 ? 15.835 43.529 29.603 1.00 57.54 253 PRO A N 1
ATOM 1706 C CA . PRO A 1 277 ? 16.062 44.916 30.003 1.00 59.80 253 PRO A CA 1
ATOM 1707 C C . PRO A 1 277 ? 15.192 45.307 31.222 1.00 58.65 253 PRO A C 1
ATOM 1708 O O . PRO A 1 277 ? 14.020 44.987 31.261 1.00 55.59 253 PRO A O 1
ATOM 1712 N N . PRO A 1 278 ? 15.774 45.980 32.220 1.00 61.97 254 PRO A N 1
ATOM 1713 C CA . PRO A 1 278 ? 15.026 46.363 33.438 1.00 61.73 254 PRO A CA 1
ATOM 1714 C C . PRO A 1 278 ? 13.795 47.230 33.212 1.00 60.74 254 PRO A C 1
ATOM 1715 O O . PRO A 1 278 ? 12.919 47.270 34.057 1.00 62.03 254 PRO A O 1
ATOM 1719 N N . MET A 1 279 ? 13.725 47.919 32.081 1.00 61.99 255 MET A N 1
ATOM 1720 C CA . MET A 1 279 ? 12.597 48.800 31.776 1.00 60.81 255 MET A CA 1
ATOM 1721 C C . MET A 1 279 ? 11.222 48.100 31.717 1.00 58.78 255 MET A C 1
ATOM 1722 O O . MET A 1 279 ? 10.186 48.753 31.757 1.00 57.47 255 MET A O 1
ATOM 1727 N N . ILE A 1 280 ? 11.207 46.779 31.597 1.00 58.00 256 ILE A N 1
ATOM 1728 C CA . ILE A 1 280 ? 9.947 46.051 31.518 1.00 57.16 256 ILE A CA 1
ATOM 1729 C C . ILE A 1 280 ? 9.531 45.347 32.799 1.00 55.36 256 ILE A C 1
ATOM 1730 O O . ILE A 1 280 ? 8.551 44.647 32.799 1.00 55.16 256 ILE A O 1
ATOM 1735 N N . LEU A 1 281 ? 10.244 45.531 33.904 1.00 57.33 257 LEU A N 1
ATOM 1736 C CA . LEU A 1 281 ? 9.862 44.848 35.161 1.00 55.85 257 LEU A CA 1
ATOM 1737 C C . LEU A 1 281 ? 8.696 45.512 35.920 1.00 55.32 257 LEU A C 1
ATOM 1738 O O . LEU A 1 281 ? 7.917 44.834 36.591 1.00 54.48 257 LEU A O 1
ATOM 1743 N N . LYS A 1 282 ? 8.591 46.834 35.803 1.00 54.70 258 LYS A N 1
ATOM 1744 C CA . LYS A 1 282 ? 7.437 47.563 36.286 1.00 54.33 258 LYS A CA 1
ATOM 1745 C C . LYS A 1 282 ? 6.162 46.991 35.620 1.00 52.01 258 LYS A C 1
ATOM 1746 O O . LYS A 1 282 ? 5.191 46.660 36.297 1.00 52.07 258 LYS A O 1
ATOM 1749 N N . ALA A 1 283 ? 6.173 46.817 34.301 1.00 49.95 259 ALA A N 1
ATOM 1750 C CA . ALA A 1 283 ? 5.016 46.253 33.624 1.00 46.42 259 ALA A CA 1
ATOM 1751 C C . ALA A 1 283 ? 4.703 44.855 34.111 1.00 44.09 259 ALA A C 1
ATOM 1752 O O . ALA A 1 283 ? 3.550 44.536 34.372 1.00 42.63 259 ALA A O 1
ATOM 1754 N N . ALA A 1 284 ? 5.730 44.042 34.288 1.00 43.95 260 ALA A N 1
ATOM 1755 C CA . ALA A 1 284 ? 5.535 42.678 34.761 1.00 43.84 260 ALA A CA 1
ATOM 1756 C C . ALA A 1 284 ? 4.822 42.585 36.117 1.00 45.60 260 ALA A C 1
ATOM 1757 O O . ALA A 1 284 ? 4.004 41.688 36.315 1.00 42.89 260 ALA A O 1
ATOM 1759 N N . LEU A 1 285 ? 5.163 43.468 37.057 1.00 48.99 261 LEU A N 1
ATOM 1760 C CA . LEU A 1 285 ? 4.464 43.499 38.337 1.00 52.27 261 LEU A CA 1
ATOM 1761 C C . LEU A 1 285 ? 2.971 43.719 38.174 1.00 51.40 261 LEU A C 1
ATOM 1762 O O . LEU A 1 285 ? 2.158 43.069 38.823 1.00 49.68 261 LEU A O 1
ATOM 1767 N N . ILE A 1 286 ? 2.617 44.662 37.310 1.00 51.88 262 ILE A N 1
ATOM 1768 C CA . ILE A 1 286 ? 1.213 44.906 36.999 1.00 50.72 262 ILE A CA 1
ATOM 1769 C C . ILE A 1 286 ? 0.571 43.685 36.340 1.00 49.12 262 ILE A C 1
ATOM 1770 O O . ILE A 1 286 ? -0.578 43.331 36.656 1.00 49.68 262 ILE A O 1
ATOM 1775 N N . GLN A 1 287 ? 1.292 43.019 35.451 1.00 46.64 263 GLN A N 1
ATOM 1776 C CA . GLN A 1 287 ? 0.663 41.903 34.741 1.00 44.58 263 GLN A CA 1
ATOM 1777 C C . GLN A 1 287 ? 0.463 40.744 35.698 1.00 41.73 263 GLN A C 1
ATOM 1778 O O . GLN A 1 287 ? -0.508 40.029 35.595 1.00 40.81 263 GLN A O 1
ATOM 1784 N N . LEU A 1 288 ? 1.315 40.602 36.707 1.00 42.70 264 LEU A N 1
ATOM 1785 C CA . LEU A 1 288 ? 1.076 39.563 37.734 1.00 40.16 264 LEU A CA 1
ATOM 1786 C C . LEU A 1 288 ? -0.275 39.772 38.405 1.00 38.73 264 LEU A C 1
ATOM 1787 O O . LEU A 1 288 ? -1.028 38.832 38.629 1.00 38.03 264 LEU A O 1
ATOM 1792 N N . LYS A 1 289 ? -0.642 41.011 38.604 1.00 39.60 265 LYS A N 1
ATOM 1793 C CA . LYS A 1 289 ? -1.965 41.322 39.185 1.00 40.68 265 LYS A CA 1
ATOM 1794 C C . LYS A 1 289 ? -3.089 41.147 38.171 1.00 39.15 265 LYS A C 1
ATOM 1795 O O . LYS A 1 289 ? -4.143 40.621 38.483 1.00 38.89 265 LYS A O 1
ATOM 1799 N N . ASN A 1 290 ? -2.859 41.581 36.943 1.00 38.21 266 ASN A N 1
ATOM 1800 C CA . ASN A 1 290 ? -3.824 41.327 35.896 1.00 37.15 266 ASN A CA 1
ATOM 1801 C C . ASN A 1 290 ? -4.144 39.878 35.844 1.00 35.33 266 ASN A C 1
ATOM 1802 O O . ASN A 1 290 ? -5.315 39.516 35.830 1.00 34.69 266 ASN A O 1
ATOM 1807 N N . LEU A 1 291 ? -3.116 39.031 35.846 1.00 35.15 267 LEU A N 1
ATOM 1808 C CA . LEU A 1 291 ? -3.352 37.594 35.663 1.00 34.18 267 LEU A CA 1
ATOM 1809 C C . LEU A 1 291 ? -4.185 37.115 36.827 1.00 34.86 267 LEU A C 1
ATOM 1810 O O . LEU A 1 291 ? -5.248 36.504 36.635 1.00 35.70 267 LEU A O 1
ATOM 1815 N N . GLU A 1 292 ? -3.726 37.422 38.045 1.00 35.68 268 GLU A N 1
ATOM 1816 C CA . GLU A 1 292 ? -4.537 37.163 39.251 1.00 35.85 268 GLU A CA 1
ATOM 1817 C C . GLU A 1 292 ? -6.000 37.651 39.152 1.00 34.66 268 GLU A C 1
ATOM 1818 O O . GLU A 1 292 ? -6.924 36.944 39.571 1.00 33.61 268 GLU A O 1
ATOM 1824 N N . ASN A 1 293 ? -6.216 38.842 38.611 1.00 33.88 269 ASN A N 1
ATOM 1825 C CA . ASN A 1 293 ? -7.538 39.423 38.639 1.00 35.61 269 ASN A CA 1
ATOM 1826 C C . ASN A 1 293 ? -8.585 38.923 37.603 1.00 35.93 269 ASN A C 1
ATOM 1827 O O . ASN A 1 293 ? -9.772 38.930 37.888 1.00 36.03 269 ASN A O 1
ATOM 1832 N N . VAL A 1 294 ? -8.166 38.447 36.423 1.00 35.87 270 VAL A N 1
ATOM 1833 C CA . VAL A 1 294 ? -9.117 38.151 35.351 1.00 34.57 270 VAL A CA 1
ATOM 1834 C C . VAL A 1 294 ? -9.743 36.751 35.504 1.00 35.90 270 VAL A C 1
ATOM 1835 O O . VAL A 1 294 ? -9.658 35.887 34.607 1.00 34.66 270 VAL A O 1
ATOM 1839 N N . ASN A 1 295 ? -10.423 36.528 36.620 1.00 36.68 271 ASN A N 1
ATOM 1840 C CA . ASN A 1 295 ? -11.179 35.300 36.766 1.00 36.81 271 ASN A CA 1
ATOM 1841 C C . ASN A 1 295 ? -12.318 35.100 35.759 1.00 35.23 271 ASN A C 1
ATOM 1842 O O . ASN A 1 295 ? -12.683 33.970 35.447 1.00 33.49 271 ASN A O 1
ATOM 1847 N N . ASP A 1 296 ? -12.915 36.183 35.309 1.00 34.32 272 ASP A N 1
ATOM 1848 C CA . ASP A 1 296 ? -13.952 36.095 34.325 1.00 34.75 272 ASP A CA 1
ATOM 1849 C C . ASP A 1 296 ? -13.361 35.621 32.982 1.00 32.97 272 ASP A C 1
ATOM 1850 O O . ASP A 1 296 ? -14.009 34.885 32.243 1.00 34.09 272 ASP A O 1
ATOM 1855 N N . ASN A 1 297 ? -12.136 36.019 32.671 1.00 32.00 273 ASN A N 1
ATOM 1856 C CA . ASN A 1 297 ? -11.472 35.492 31.463 1.00 31.84 273 ASN A CA 1
ATOM 1857 C C . ASN A 1 297 ? -11.225 33.996 31.556 1.00 31.33 273 ASN A C 1
ATOM 1858 O O . ASN A 1 297 ? -11.418 33.306 30.556 1.00 30.71 273 ASN A O 1
ATOM 1863 N N . ARG A 1 298 ? -10.857 33.493 32.749 1.00 30.22 274 ARG A N 1
ATOM 1864 C CA . ARG A 1 298 ? -10.663 32.055 32.942 1.00 29.06 274 ARG A CA 1
ATOM 1865 C C . ARG A 1 298 ? -11.981 31.322 32.754 1.00 28.25 274 ARG A C 1
ATOM 1866 O O . ARG A 1 298 ? -12.011 30.233 32.163 1.00 27.69 274 ARG A O 1
ATOM 1874 N N . ALA A 1 299 ? -13.073 31.904 33.249 1.00 27.52 275 ALA A N 1
ATOM 1875 C CA . ALA A 1 299 ? -14.358 31.247 33.132 1.00 27.01 275 ALA A CA 1
ATOM 1876 C C . ALA A 1 299 ? -14.745 31.196 31.630 1.00 27.14 275 ALA A C 1
ATOM 1877 O O . ALA A 1 299 ? -15.267 30.222 31.163 1.00 26.93 275 ALA A O 1
ATOM 1879 N N . ARG A 1 300 ? -14.599 32.299 30.935 1.00 27.98 276 ARG A N 1
ATOM 1880 C CA . ARG A 1 300 ? -14.854 32.325 29.464 1.00 29.41 276 ARG A CA 1
ATOM 1881 C C . ARG A 1 300 ? -14.064 31.250 28.765 1.00 28.56 276 ARG A C 1
ATOM 1882 O O . ARG A 1 300 ? -14.608 30.531 27.962 1.00 30.90 276 ARG A O 1
ATOM 1890 N N . LEU A 1 301 ? -12.800 31.125 29.139 1.00 28.85 277 LEU A N 1
ATOM 1891 C CA . LEU A 1 301 ? -11.908 30.167 28.557 1.00 28.85 277 LEU A CA 1
ATOM 1892 C C . LEU A 1 301 ? -12.427 28.759 28.722 1.00 30.30 277 LEU A C 1
ATOM 1893 O O . LEU A 1 301 ? -12.479 27.954 27.768 1.00 30.15 277 LEU A O 1
ATOM 1898 N N . GLN A 1 302 ? -12.838 28.476 29.931 1.00 30.49 278 GLN A N 1
ATOM 1899 C CA . GLN A 1 302 ? -13.415 27.179 30.260 1.00 30.98 278 GLN A CA 1
ATOM 1900 C C . GLN A 1 302 ? -14.667 26.890 29.507 1.00 29.54 278 GLN A C 1
ATOM 1901 O O . GLN A 1 302 ? -14.900 25.741 29.148 1.00 30.14 278 GLN A O 1
ATOM 1907 N N . GLN A 1 303 ? -15.533 27.882 29.357 1.00 28.72 279 GLN A N 1
ATOM 1908 C CA . GLN A 1 303 ? -16.704 27.660 28.609 1.00 30.00 279 GLN A CA 1
ATOM 1909 C C . GLN A 1 303 ? -16.269 27.237 27.150 1.00 29.79 279 GLN A C 1
ATOM 1910 O O . GLN A 1 303 ? -16.838 26.325 26.584 1.00 31.05 279 GLN A O 1
ATOM 1916 N N . ASN A 1 304 ? -15.273 27.891 26.572 1.00 28.18 280 ASN A N 1
ATOM 1917 C CA . ASN A 1 304 ? -14.857 27.575 25.165 1.00 29.16 280 ASN A CA 1
ATOM 1918 C C . ASN A 1 304 ? -14.314 26.157 25.101 1.00 31.50 280 ASN A C 1
ATOM 1919 O O . ASN A 1 304 ? -14.608 25.418 24.152 1.00 31.12 280 ASN A O 1
ATOM 1924 N N . ILE A 1 305 ? -13.607 25.750 26.171 1.00 31.77 281 ILE A N 1
ATOM 1925 C CA . ILE A 1 305 ? -12.961 24.446 26.228 1.00 31.44 281 ILE A CA 1
ATOM 1926 C C . ILE A 1 305 ? -14.023 23.378 26.290 1.00 32.80 281 ILE A C 1
ATOM 1927 O O . ILE A 1 305 ? -13.967 22.355 25.563 1.00 32.80 281 ILE A O 1
ATOM 1932 N N . THR A 1 306 ? -15.020 23.631 27.129 1.00 32.79 282 THR A N 1
ATOM 1933 C CA . THR A 1 306 ? -16.099 22.696 27.326 1.00 32.52 282 THR A CA 1
ATOM 1934 C C . THR A 1 306 ? -16.973 22.556 26.053 1.00 32.57 282 THR A C 1
ATOM 1935 O O . THR A 1 306 ? -17.394 21.455 25.685 1.00 33.35 282 THR A O 1
ATOM 1939 N N . PHE A 1 307 ? -17.278 23.667 25.424 1.00 31.62 283 PHE A N 1
ATOM 1940 C CA . PHE A 1 307 ? -17.969 23.640 24.174 1.00 31.44 283 PHE A CA 1
ATOM 1941 C C . PHE A 1 307 ? -17.184 22.845 23.109 1.00 32.44 283 PHE A C 1
ATOM 1942 O O . PHE A 1 307 ? -17.735 21.994 22.406 1.00 33.04 283 PHE A O 1
ATOM 1950 N N . PHE A 1 308 ? -15.904 23.147 22.969 1.00 32.61 284 PHE A N 1
ATOM 1951 C CA . PHE A 1 308 ? -15.025 22.458 22.009 1.00 31.60 284 PHE A CA 1
ATOM 1952 C C . PHE A 1 308 ? -15.104 20.945 22.140 1.00 32.98 284 PHE A C 1
ATOM 1953 O O . PHE A 1 308 ? -15.332 20.211 21.174 1.00 32.82 284 PHE A O 1
ATOM 1961 N N . ASN A 1 309 ? -14.906 20.476 23.353 1.00 33.69 285 ASN A N 1
ATOM 1962 C CA . ASN A 1 309 ? -14.980 19.062 23.639 1.00 33.95 285 ASN A CA 1
ATOM 1963 C C . ASN A 1 309 ? -16.367 18.458 23.401 1.00 33.25 285 ASN A C 1
ATOM 1964 O O . ASN A 1 309 ? -16.457 17.313 23.072 1.00 33.71 285 ASN A O 1
ATOM 1969 N N . GLU A 1 310 ? -17.449 19.179 23.638 1.00 34.27 286 GLU A N 1
ATOM 1970 C CA . GLU A 1 310 ? -18.773 18.585 23.467 1.00 36.39 286 GLU A CA 1
ATOM 1971 C C . GLU A 1 310 ? -19.054 18.488 21.959 1.00 37.21 286 GLU A C 1
ATOM 1972 O O . GLU A 1 310 ? -19.599 17.487 21.490 1.00 37.64 286 GLU A O 1
ATOM 1978 N N . LEU A 1 311 ? -18.595 19.495 21.206 1.00 35.70 287 LEU A N 1
ATOM 1979 C CA . LEU A 1 311 ? -18.774 19.524 19.759 1.00 36.49 287 LEU A CA 1
ATOM 1980 C C . LEU A 1 311 ? -17.948 18.437 19.102 1.00 37.02 287 LEU A C 1
ATOM 1981 O O . LEU A 1 311 ? -18.475 17.721 18.316 1.00 36.91 287 LEU A O 1
ATOM 1986 N N . CYS A 1 312 ? -16.687 18.231 19.493 1.00 38.43 288 CYS A N 1
ATOM 1987 C CA . CYS A 1 312 ? -15.936 17.073 18.958 1.00 38.57 288 CYS A CA 1
ATOM 1988 C C . CYS A 1 312 ? -16.590 15.767 19.319 1.00 41.06 288 CYS A C 1
ATOM 1989 O O . CYS A 1 312 ? -16.544 14.843 18.550 1.00 40.76 288 CYS A O 1
ATOM 1992 N N . ASP A 1 313 ? -17.128 15.640 20.527 1.00 42.22 289 ASP A N 1
ATOM 1993 C CA . ASP A 1 313 ? -17.794 14.393 20.848 1.00 46.16 289 ASP A CA 1
ATOM 1994 C C . ASP A 1 313 ? -18.990 14.171 19.864 1.00 48.56 289 ASP A C 1
ATOM 1995 O O . ASP A 1 313 ? -19.158 13.086 19.256 1.00 50.92 289 ASP A O 1
ATOM 2000 N N . ALA A 1 314 ? -19.795 1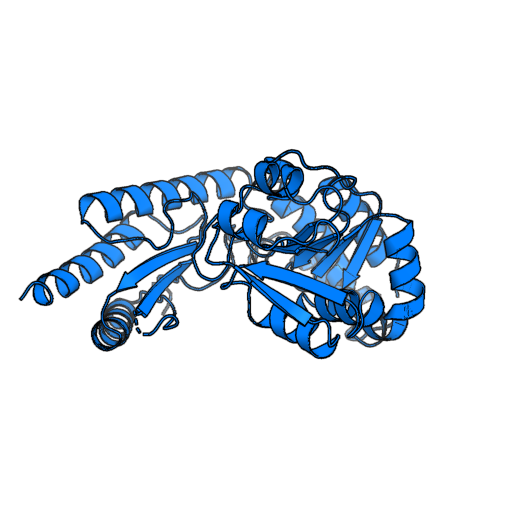5.216 19.697 1.00 46.20 290 ALA A N 1
ATOM 2001 C CA . ALA A 1 314 ? -20.994 15.142 18.897 1.00 46.69 290 ALA A CA 1
ATOM 2002 C C . ALA A 1 314 ? -20.706 14.847 17.414 1.00 47.24 290 ALA A C 1
ATOM 2003 O O . ALA A 1 314 ? -21.508 14.213 16.740 1.00 49.10 290 ALA A O 1
ATOM 2005 N N . LYS A 1 315 ? -19.557 15.281 16.921 1.00 46.48 291 LYS A N 1
ATOM 2006 C CA . LYS A 1 315 ? -19.157 15.015 15.553 1.00 48.50 291 LYS A CA 1
ATOM 2007 C C . LYS A 1 315 ? -18.176 13.845 15.422 1.00 49.24 291 LYS A C 1
ATOM 2008 O O . LYS A 1 315 ? -17.635 13.592 14.335 1.00 47.67 291 LYS A O 1
ATOM 2014 N N . ASP A 1 316 ? -17.970 13.120 16.514 1.00 49.35 292 ASP A N 1
ATOM 2015 C CA . ASP A 1 316 ? -17.007 12.004 16.532 1.00 53.24 292 ASP A CA 1
ATOM 2016 C C . ASP A 1 316 ? -15.615 12.413 15.974 1.00 51.45 292 ASP A C 1
ATOM 2017 O O . ASP A 1 316 ? -14.999 11.691 15.181 1.00 51.54 292 ASP A O 1
ATOM 2022 N N . LEU A 1 317 ? -15.158 13.599 16.371 1.00 47.39 293 LEU A N 1
ATOM 2023 C CA . LEU A 1 317 ? -13.819 14.043 16.090 1.00 46.16 293 LEU A CA 1
ATOM 2024 C C . LEU A 1 317 ? -12.948 13.609 17.262 1.00 46.40 293 LEU A C 1
ATOM 2025 O O . LEU A 1 317 ? -13.292 13.847 18.370 1.00 45.34 293 LEU A O 1
ATOM 2030 N N . GLU A 1 318 ? -11.831 12.952 17.019 1.00 50.08 294 GLU A N 1
ATOM 2031 C CA . GLU A 1 318 ? -11.040 12.409 18.111 1.00 52.05 294 GLU A CA 1
ATOM 2032 C C . GLU A 1 318 ? -10.041 13.425 18.599 1.00 48.79 294 GLU A C 1
ATOM 2033 O O . GLU A 1 318 ? -9.359 14.064 17.781 1.00 47.66 294 GLU A O 1
ATOM 2039 N N . LEU A 1 319 ? -9.998 13.569 19.933 1.00 44.85 295 LEU A N 1
ATOM 2040 C CA . LEU A 1 319 ? -8.981 14.354 20.659 1.00 43.32 295 LEU A CA 1
ATOM 2041 C C . LEU A 1 319 ? -7.874 13.506 21.277 1.00 42.92 295 LEU A C 1
ATOM 2042 O O . LEU A 1 319 ? -8.126 12.452 21.872 1.00 44.09 295 LEU A O 1
ATOM 2047 N N . VAL A 1 320 ? -6.644 13.978 21.108 1.00 42.49 296 VAL A N 1
ATOM 2048 C CA . VAL A 1 320 ? -5.494 13.369 21.742 1.00 43.51 296 VAL A CA 1
ATOM 2049 C C . VAL A 1 320 ? -5.784 13.326 23.227 1.00 42.66 296 VAL A C 1
ATOM 2050 O O . VAL A 1 320 ? -5.585 12.305 23.849 1.00 44.05 296 VAL A O 1
ATOM 2054 N N . SER A 1 321 ? -6.348 14.409 23.765 1.00 41.18 297 SER A N 1
ATOM 2055 C CA . SER A 1 321 ? -6.796 14.427 25.158 1.00 39.67 297 SER A CA 1
ATOM 2056 C C . SER A 1 321 ? -8.105 15.141 25.351 1.00 39.26 297 SER A C 1
ATOM 2057 O O . SER A 1 321 ? -8.297 16.225 24.837 1.00 37.11 297 SER A O 1
ATOM 2060 N N . LYS A 1 322 ? -8.959 14.563 26.193 1.00 43.46 298 LYS A N 1
ATOM 2061 C CA . LYS A 1 322 ? -10.244 15.158 26.600 1.00 45.64 298 LYS A CA 1
ATOM 2062 C C . LYS A 1 322 ? -10.136 16.011 27.886 1.00 43.95 298 LYS A C 1
ATOM 2063 O O . LYS A 1 322 ? -11.134 16.433 28.465 1.00 46.40 298 LYS A O 1
ATOM 2069 N N . ASP A 1 323 ? -8.935 16.278 28.352 1.00 42.75 299 ASP A N 1
ATOM 2070 C CA . ASP A 1 323 ? -8.784 17.119 29.548 1.00 41.82 299 ASP A CA 1
ATOM 2071 C C . ASP A 1 323 ? -9.228 18.541 29.234 1.00 40.02 299 ASP A C 1
ATOM 2072 O O . ASP A 1 323 ? -9.221 18.943 28.070 1.00 39.65 299 ASP A O 1
ATOM 2077 N N . LEU A 1 324 ? -9.592 19.287 30.275 1.00 39.91 300 LEU A N 1
ATOM 2078 C CA . LEU A 1 324 ? -10.065 20.684 30.207 1.00 38.99 300 LEU A CA 1
ATOM 2079 C C . LEU A 1 324 ? -8.964 21.769 30.181 1.00 37.63 300 LEU A C 1
ATOM 2080 O O . LEU A 1 324 ? -8.816 22.578 31.097 1.00 39.47 300 LEU A O 1
ATOM 2085 N N . SER A 1 325 ? -8.209 21.787 29.113 1.00 36.17 301 SER A N 1
ATOM 2086 C CA . SER A 1 325 ? -7.135 22.750 28.895 1.00 34.94 301 SER A CA 1
ATOM 2087 C C . SER A 1 325 ? -7.363 23.458 27.564 1.00 32.89 301 SER A C 1
ATOM 2088 O O . SER A 1 325 ? -8.089 22.971 26.722 1.00 32.68 301 SER A O 1
ATOM 2091 N N . PRO A 1 326 ? -6.730 24.588 27.370 1.00 31.72 302 PRO A N 1
ATOM 2092 C CA . PRO A 1 326 ? -6.972 25.422 26.196 1.00 31.61 302 PRO A CA 1
ATOM 2093 C C . PRO A 1 326 ? -6.285 24.960 24.914 1.00 31.90 302 PRO A C 1
ATOM 2094 O O . PRO A 1 326 ? -6.499 25.558 23.901 1.00 30.95 302 PRO A O 1
ATOM 2098 N N . ILE A 1 327 ? -5.466 23.920 24.991 1.00 32.48 303 ILE A N 1
ATOM 2099 C CA . ILE A 1 327 ? -4.926 23.271 23.854 1.00 32.38 303 ILE A CA 1
ATOM 2100 C C . ILE A 1 327 ? -5.764 22.032 23.564 1.00 33.09 303 ILE A C 1
ATOM 2101 O O . ILE A 1 327 ? -5.899 21.106 24.429 1.00 30.97 303 ILE A O 1
ATOM 2106 N N . ARG A 1 328 ? -6.326 22.014 22.353 1.00 30.95 304 ARG A N 1
ATOM 2107 C CA . ARG A 1 328 ? -7.166 20.934 21.910 1.00 30.94 304 ARG A CA 1
ATOM 2108 C C . ARG A 1 328 ? -6.526 20.366 20.628 1.00 33.16 304 ARG A C 1
ATOM 2109 O O . ARG A 1 328 ? -6.311 21.094 19.628 1.00 34.70 304 ARG A O 1
ATOM 2117 N N . SER A 1 329 ? -6.152 19.101 20.649 1.00 34.03 305 SER A N 1
ATOM 2118 C CA . SER A 1 329 ? -5.415 18.570 19.529 1.00 37.54 305 SER A CA 1
ATOM 2119 C C . SER A 1 329 ? -6.276 17.524 18.878 1.00 39.79 305 SER A C 1
ATOM 2120 O O . SER A 1 329 ? -6.638 16.522 19.508 1.00 40.49 305 SER A O 1
ATOM 2123 N N . ILE A 1 330 ? -6.672 17.798 17.637 1.00 41.13 306 ILE A N 1
ATOM 2124 C CA . ILE A 1 330 ? -7.508 16.859 16.896 1.00 43.64 306 ILE A CA 1
ATOM 2125 C C . ILE A 1 330 ? -6.696 15.882 16.069 1.00 46.12 306 ILE A C 1
ATOM 2126 O O . ILE A 1 330 ? -5.839 16.261 15.268 1.00 45.72 306 ILE A O 1
ATOM 2131 N N . GLN A 1 331 ? -7.008 14.618 16.286 1.00 49.24 307 GLN A N 1
ATOM 2132 C CA . GLN A 1 331 ? -6.283 13.514 15.682 1.00 56.52 307 GLN A CA 1
ATOM 2133 C C . GLN A 1 331 ? -6.792 13.194 14.242 1.00 55.95 307 GLN A C 1
ATOM 2134 O O . GLN A 1 331 ? -7.942 12.822 14.054 1.00 51.38 307 GLN A O 1
ATOM 2140 N N . LEU A 1 332 ? -5.915 13.354 13.256 1.00 58.83 308 LEU A N 1
ATOM 2141 C CA . LEU A 1 332 ? -6.163 12.880 11.890 1.00 63.98 308 LEU A CA 1
ATOM 2142 C C . LEU A 1 332 ? -5.190 11.769 11.495 1.00 69.29 308 LEU A C 1
ATOM 2143 O O . LEU A 1 332 ? -3.973 11.868 11.686 1.00 72.48 308 LEU A O 1
ATOM 2148 N N . ASN A 1 333 ? -5.720 10.716 10.902 1.00 73.94 309 ASN A N 1
ATOM 2149 C CA . ASN A 1 333 ? -4.884 9.580 10.506 1.00 75.74 309 ASN A CA 1
ATOM 2150 C C . ASN A 1 333 ? -4.083 9.857 9.242 1.00 75.97 309 ASN A C 1
ATOM 2151 O O . ASN A 1 333 ? -3.261 9.050 8.841 1.00 81.41 309 ASN A O 1
ATOM 2156 N N . ASN A 1 334 ? -4.314 11.008 8.623 1.00 73.28 310 ASN A N 1
ATOM 2157 C CA . ASN A 1 334 ? -3.658 11.337 7.388 1.00 71.32 310 ASN A CA 1
ATOM 2158 C C . ASN A 1 334 ? -3.109 12.785 7.342 1.00 67.62 310 ASN A C 1
ATOM 2159 O O . ASN A 1 334 ? -3.833 13.774 7.492 1.00 64.16 310 ASN A O 1
ATOM 2164 N N . ALA A 1 335 ? -1.798 12.872 7.144 1.00 67.17 311 ALA A N 1
ATOM 2165 C CA . ALA A 1 335 ? -1.070 14.130 7.057 1.00 66.20 311 ALA A CA 1
ATOM 2166 C C . ALA A 1 335 ? -1.593 15.044 5.964 1.00 68.23 311 ALA A C 1
ATOM 2167 O O . ALA A 1 335 ? -1.652 16.277 6.123 1.00 68.85 311 ALA A O 1
ATOM 2169 N N . ASN A 1 336 ? -1.938 14.434 4.834 1.00 71.15 312 ASN A N 1
ATOM 2170 C CA . ASN A 1 336 ? -2.332 15.165 3.639 1.00 71.08 312 ASN A CA 1
ATOM 2171 C C . ASN A 1 336 ? -3.655 15.894 3.852 1.00 66.58 312 ASN A C 1
ATOM 2172 O O . ASN A 1 336 ? -3.790 17.086 3.566 1.00 64.84 312 ASN A O 1
ATOM 2177 N N . LEU A 1 337 ? -4.632 15.148 4.344 1.00 63.96 313 LEU A N 1
ATOM 2178 C CA . LEU A 1 337 ? -5.860 15.721 4.858 1.00 62.98 313 LEU A CA 1
ATOM 2179 C C . LEU A 1 337 ? -5.615 16.893 5.838 1.00 58.07 313 LEU A C 1
ATOM 2180 O O . LEU A 1 337 ? -6.393 17.844 5.931 1.00 54.62 313 LEU A O 1
ATOM 2185 N N . ALA A 1 338 ? -4.524 16.827 6.566 1.00 57.99 314 ALA A N 1
ATOM 2186 C CA . ALA A 1 338 ? -4.286 17.815 7.592 1.00 57.27 314 ALA A CA 1
ATOM 2187 C C . ALA A 1 338 ? -3.778 19.122 6.995 1.00 57.41 314 ALA A C 1
ATOM 2188 O O . ALA A 1 338 ? -4.166 20.192 7.447 1.00 57.68 314 ALA A O 1
ATOM 2190 N N . ILE A 1 339 ? -2.928 19.051 5.983 1.00 59.85 315 ILE A N 1
ATOM 2191 C CA . ILE A 1 339 ? -2.421 20.273 5.345 1.00 61.06 315 ILE A CA 1
ATOM 2192 C C . ILE A 1 339 ? -3.557 20.992 4.603 1.00 61.02 315 ILE A C 1
ATOM 2193 O O . ILE A 1 339 ? -3.640 22.237 4.587 1.00 59.48 315 ILE A O 1
ATOM 2198 N N . ARG A 1 340 ? -4.421 20.165 4.014 1.00 60.67 316 ARG A N 1
ATOM 2199 C CA . ARG A 1 340 ? -5.675 20.575 3.390 1.00 60.74 316 ARG A CA 1
ATOM 2200 C C . ARG A 1 340 ? -6.564 21.349 4.323 1.00 55.60 316 ARG A C 1
ATOM 2201 O O . ARG A 1 340 ? -6.962 22.485 4.024 1.00 54.28 316 ARG A O 1
ATOM 2209 N N . LEU A 1 341 ? -6.859 20.746 5.479 1.00 52.70 317 LEU A N 1
ATOM 2210 C CA . LEU A 1 341 ? -7.782 21.361 6.430 1.00 48.27 317 LEU A CA 1
ATOM 2211 C C . LEU A 1 341 ? -7.257 22.698 6.879 1.00 46.15 317 LEU A C 1
ATOM 2212 O O . LEU A 1 341 ? -7.995 23.684 6.976 1.00 43.89 317 LEU A O 1
ATOM 2217 N N . LYS A 1 342 ? -5.950 22.741 7.047 1.00 46.34 318 LYS A N 1
ATOM 2218 C CA . LYS A 1 342 ? -5.270 23.938 7.484 1.00 45.65 318 LYS A CA 1
ATOM 2219 C C . LYS A 1 342 ? -5.439 25.045 6.444 1.00 45.27 318 LYS A C 1
ATOM 2220 O O . LYS A 1 342 ? -5.878 26.171 6.730 1.00 42.58 318 LYS A O 1
ATOM 2226 N N . ASP A 1 343 ? -5.139 24.702 5.190 1.00 48.34 319 ASP A N 1
ATOM 2227 C CA . ASP A 1 343 ? -5.317 25.647 4.088 1.00 49.25 319 ASP A CA 1
ATOM 2228 C C . ASP A 1 343 ? -6.786 26.012 3.982 1.00 48.09 319 ASP A C 1
ATOM 2229 O O . ASP A 1 343 ? -7.164 27.217 3.999 1.00 47.09 319 ASP A O 1
ATOM 2234 N N . LYS A 1 344 ? -7.634 24.986 4.025 1.00 47.74 320 LYS A N 1
ATOM 2235 C CA . LYS A 1 344 ? -9.072 25.264 4.071 1.00 47.56 320 LYS A CA 1
ATOM 2236 C C . LYS A 1 344 ? -9.483 26.253 5.171 1.00 46.18 320 LYS A C 1
ATOM 2237 O O . LYS A 1 344 ? -10.089 27.307 4.871 1.00 46.56 320 LYS A O 1
ATOM 2243 N N . LEU A 1 345 ? -9.129 25.941 6.432 1.00 43.83 321 LEU A N 1
ATOM 2244 C CA . LEU A 1 345 ? -9.542 26.786 7.526 1.00 42.27 321 LEU A CA 1
ATOM 2245 C C . LEU A 1 345 ? -8.997 28.173 7.275 1.00 43.44 321 LEU A C 1
ATOM 2246 O O . LEU A 1 345 ? -9.682 29.189 7.539 1.00 42.89 321 LEU A O 1
ATOM 2251 N N . PHE A 1 346 ? -7.755 28.241 6.785 1.00 45.35 322 PHE A N 1
ATOM 2252 C CA . PHE A 1 346 ? -7.154 29.561 6.651 1.00 48.18 322 PHE A CA 1
ATOM 2253 C C . PHE A 1 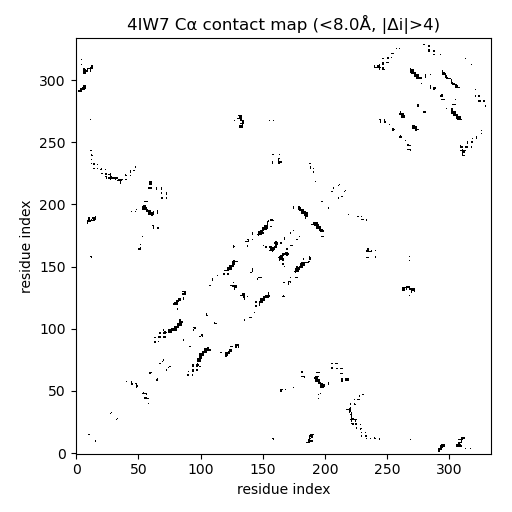346 ? -7.850 30.397 5.529 1.00 52.73 322 PHE A C 1
ATOM 2254 O O . PHE A 1 346 ? -7.927 31.633 5.673 1.00 54.73 322 PHE A O 1
ATOM 2262 N N . GLU A 1 347 ? -8.398 29.754 4.481 1.00 53.90 323 GLU A N 1
ATOM 2263 C CA . GLU A 1 347 ? -9.179 30.519 3.452 1.00 57.92 323 GLU A CA 1
ATOM 2264 C C . GLU A 1 347 ? -10.426 31.073 4.111 1.00 56.82 323 GLU A C 1
ATOM 2265 O O . GLU A 1 347 ? -11.025 32.032 3.620 1.00 56.82 323 GLU A O 1
ATOM 2271 N N . ASN A 1 348 ? -10.840 30.451 5.210 1.00 54.01 324 ASN A N 1
ATOM 2272 C CA . ASN A 1 348 ? -11.970 30.955 5.965 1.00 53.94 324 ASN A CA 1
ATOM 2273 C C . ASN A 1 348 ? -11.565 31.856 7.143 1.00 52.35 324 ASN A C 1
ATOM 2274 O O . ASN A 1 348 ? -12.336 32.039 8.066 1.00 48.99 324 ASN A O 1
ATOM 2279 N N . LYS A 1 349 ? -10.361 32.420 7.075 1.00 53.94 325 LYS A N 1
ATOM 2280 C CA . LYS A 1 349 ? -9.857 33.369 8.070 1.00 52.74 325 LYS A CA 1
ATOM 2281 C C . LYS A 1 349 ? -9.716 32.751 9.467 1.00 51.57 325 LYS A C 1
ATOM 2282 O O . LYS A 1 349 ? -9.762 33.468 10.493 1.00 52.01 325 LYS A O 1
ATOM 2284 N N . ILE A 1 350 ? -9.516 31.425 9.480 1.00 49.32 326 ILE A N 1
ATOM 2285 C CA . ILE A 1 350 ? -9.271 30.625 10.661 1.00 45.51 326 ILE A CA 1
ATOM 2286 C C . ILE A 1 350 ? -7.879 30.000 10.639 1.00 45.94 326 ILE A C 1
ATOM 2287 O O . ILE A 1 350 ? -7.551 29.203 9.758 1.00 45.91 326 ILE A O 1
ATOM 2292 N N . ILE A 1 351 ? -7.093 30.306 11.668 1.00 44.21 327 ILE A N 1
ATOM 2293 C CA . ILE A 1 351 ? -5.679 29.920 11.737 1.00 44.12 327 ILE A CA 1
ATOM 2294 C C . ILE A 1 351 ? -5.462 28.929 12.860 1.00 42.74 327 ILE A C 1
ATOM 2295 O O . ILE A 1 351 ? -5.679 29.240 14.063 1.00 40.18 327 ILE A O 1
ATOM 2300 N N . VAL A 1 352 ? -5.059 27.731 12.489 1.00 42.95 328 VAL A N 1
ATOM 2301 C CA . VAL A 1 352 ? -4.709 26.725 13.503 1.00 43.54 328 VAL A CA 1
ATOM 2302 C C . VAL A 1 352 ? -3.287 26.262 13.247 1.00 46.46 328 VAL A C 1
ATOM 2303 O O . VAL A 1 352 ? -2.637 26.718 12.284 1.00 51.24 328 VAL A O 1
ATOM 2307 N N . SER A 1 353 ? -2.819 25.319 14.052 1.00 45.69 329 SER A N 1
ATOM 2308 C CA . SER A 1 353 ? -1.486 24.795 13.874 1.00 49.48 329 SER A CA 1
ATOM 2309 C C . SER A 1 353 ? -1.563 23.332 13.533 1.00 51.77 329 SER A C 1
ATOM 2310 O O . SER A 1 353 ? -2.580 22.681 13.782 1.00 50.18 329 SER A O 1
ATOM 2321 N N . PHE A 1 355 ? 0.690 19.494 13.152 1.00 62.37 331 PHE A N 1
ATOM 2322 C CA . PHE A 1 355 ? 1.863 18.707 13.570 1.00 66.92 331 PHE A CA 1
ATOM 2323 C C . PHE A 1 355 ? 1.727 17.244 13.207 1.00 70.73 331 PHE A C 1
ATOM 2324 O O . PHE A 1 355 ? 0.618 16.716 13.199 1.00 67.94 331 PHE A O 1
ATOM 2332 N N . ARG A 1 356 ? 2.868 16.589 12.967 1.00 80.59 332 ARG A N 1
ATOM 2333 C CA . ARG A 1 356 ? 2.942 15.121 12.790 1.00 90.74 332 ARG A CA 1
ATOM 2334 C C . ARG A 1 356 ? 4.037 14.551 13.697 1.00 98.90 332 ARG A C 1
ATOM 2335 O O . ARG A 1 356 ? 5.168 15.060 13.676 1.00 105.01 332 ARG A O 1
ATOM 2337 N N . TYR A 1 357 ? 3.723 13.519 14.497 1.00 106.86 333 TYR A N 1
ATOM 2338 C CA . TYR A 1 357 ? 4.781 12.813 15.276 1.00 109.56 333 TYR A CA 1
ATOM 2339 C C . TYR A 1 357 ? 4.818 11.275 15.201 1.00 107.64 333 TYR A C 1
ATOM 2340 O O . TYR A 1 357 ? 5.629 10.737 14.445 1.00 114.25 333 TYR A O 1
ATOM 2349 N N . PRO A 1 358 ? 3.967 10.560 15.970 1.00 104.07 334 PRO A N 1
ATOM 2350 C CA . PRO A 1 358 ? 4.023 9.095 15.816 1.00 101.52 334 PRO A CA 1
ATOM 2351 C C . PRO A 1 358 ? 3.668 8.661 14.380 1.00 99.08 334 PRO A C 1
ATOM 2352 O O . PRO A 1 358 ? 2.643 9.100 13.844 1.00 98.37 334 PRO A O 1
ATOM 2356 N N . THR A 1 359 ? 4.521 7.823 13.781 1.00 96.70 335 THR A N 1
ATOM 2357 C CA . THR A 1 359 ? 4.396 7.366 12.376 1.00 96.02 335 THR A CA 1
ATOM 2358 C C . THR A 1 359 ? 3.468 8.219 11.495 1.00 92.25 335 THR A C 1
ATOM 2359 O O . THR A 1 359 ? 2.354 7.818 11.172 1.00 89.20 335 THR A O 1
ATOM 2361 N N . GLN A 1 364 ? 0.059 9.434 11.617 1.00 85.28 340 GLN A N 1
ATOM 2362 C CA . GLN A 1 364 ? -0.800 10.331 12.380 1.00 83.51 340 GLN A CA 1
ATOM 2363 C C . GLN A 1 364 ? -0.408 11.815 12.178 1.00 79.35 340 GLN A C 1
ATOM 2364 O O . GLN A 1 364 ? 0.766 12.145 11.995 1.00 82.20 340 GLN A O 1
ATOM 2366 N N . ALA A 1 365 ? -1.409 12.692 12.169 1.00 74.46 341 ALA A N 1
ATOM 2367 C CA . ALA A 1 365 ? -1.201 14.154 12.118 1.00 69.42 341 ALA A CA 1
ATOM 2368 C C . ALA A 1 365 ? -2.288 14.850 12.911 1.00 62.94 341 ALA A C 1
ATOM 2369 O O . ALA A 1 365 ? -3.425 14.376 12.992 1.00 60.61 341 ALA A O 1
ATOM 2371 N N . ILE A 1 366 ? -1.924 15.999 13.460 1.00 59.18 342 ILE A N 1
ATOM 2372 C CA . ILE A 1 366 ? -2.681 16.671 14.514 1.00 54.14 342 ILE A CA 1
ATOM 2373 C C . ILE A 1 366 ? -2.980 18.068 14.045 1.00 50.66 342 ILE A C 1
ATOM 2374 O O . ILE A 1 366 ? -2.082 18.751 13.568 1.00 52.42 342 ILE A O 1
ATOM 2379 N N . LEU A 1 367 ? -4.242 18.476 14.127 1.00 46.75 343 LEU A N 1
ATOM 2380 C CA . LEU A 1 367 ? -4.587 19.891 14.022 1.00 44.12 343 LEU A CA 1
ATOM 2381 C C . LEU A 1 367 ? -4.742 20.408 15.437 1.00 42.58 343 LEU A C 1
ATOM 2382 O O . LEU A 1 367 ? -5.516 19.890 16.214 1.00 40.62 343 LEU A O 1
ATOM 2387 N N . ARG A 1 368 ? -4.045 21.476 15.754 1.00 43.82 344 ARG A N 1
ATOM 2388 C CA . ARG A 1 368 ? -3.920 21.903 17.122 1.00 40.86 344 ARG A CA 1
ATOM 2389 C C . ARG A 1 368 ? -4.513 23.265 17.288 1.00 39.60 344 ARG A C 1
ATOM 2390 O O . ARG A 1 368 ? -4.013 24.251 16.694 1.00 39.49 344 ARG A O 1
ATOM 2398 N N . PHE A 1 369 ? -5.544 23.314 18.144 1.00 36.26 345 PHE A N 1
ATOM 2399 C CA . PHE A 1 369 ? -6.244 24.517 18.457 1.00 35.78 345 PHE A CA 1
ATOM 2400 C C . PHE A 1 369 ? -5.783 25.097 19.803 1.00 35.40 345 PHE A C 1
ATOM 2401 O O . PHE A 1 369 ? -5.776 24.408 20.840 1.00 33.54 345 PHE A O 1
ATOM 2409 N N . SER A 1 370 ? -5.396 26.359 19.781 1.00 35.49 346 SER A N 1
ATOM 2410 C CA . SER A 1 370 ? -5.157 27.104 21.022 1.00 35.24 346 SER A CA 1
ATOM 2411 C C . SER A 1 370 ? -6.350 27.971 21.323 1.00 32.10 346 SER A C 1
ATOM 2412 O O . SER A 1 370 ? -6.564 28.929 20.596 1.00 32.38 346 SER A O 1
ATOM 2415 N N . LEU A 1 371 ? -7.134 27.663 22.344 1.00 29.36 347 LEU A N 1
ATOM 2416 C CA . LEU A 1 371 ? -8.302 28.523 22.643 1.00 28.33 347 LEU A CA 1
ATOM 2417 C C . LEU A 1 371 ? -7.948 29.701 23.523 1.00 30.15 347 LEU A C 1
ATOM 2418 O O . LEU A 1 371 ? -6.945 29.702 24.232 1.00 31.80 347 LEU A O 1
ATOM 2423 N N . HIS A 1 372 ? -8.762 30.736 23.448 1.00 31.84 348 HIS A N 1
ATOM 2424 C CA A HIS A 1 372 ? -8.560 31.882 24.316 0.50 32.27 348 HIS A CA 1
ATOM 2425 C CA B HIS A 1 372 ? -8.562 31.954 24.234 0.50 32.34 348 HIS A CA 1
ATOM 2426 C C . HIS A 1 372 ? -9.899 32.400 24.813 1.00 32.57 348 HIS A C 1
ATOM 2427 O O . HIS A 1 372 ? -10.968 32.044 24.297 1.00 32.95 348 HIS A O 1
ATOM 2440 N N . SER A 1 373 ? -9.824 33.201 25.858 1.00 33.56 349 SER A N 1
ATOM 2441 C CA . SER A 1 373 ? -10.990 33.691 26.534 1.00 32.70 349 SER A CA 1
ATOM 2442 C C . SER A 1 373 ? -11.926 34.539 25.654 1.00 33.81 349 SER A C 1
ATOM 2443 O O . SER A 1 373 ? -13.127 34.595 25.939 1.00 34.33 349 SER A O 1
ATOM 2446 N N A ASN A 1 374 ? -11.410 35.149 24.586 0.50 34.78 350 ASN A N 1
ATOM 2447 N N B ASN A 1 374 ? -11.408 35.172 24.597 0.50 34.89 350 ASN A N 1
ATOM 2448 C CA A ASN A 1 374 ? -12.251 35.933 23.693 0.50 34.97 350 ASN A CA 1
ATOM 2449 C CA B ASN A 1 374 ? -12.265 35.943 23.701 0.50 35.12 350 ASN A CA 1
ATOM 2450 C C A ASN A 1 374 ? -12.776 35.192 22.480 0.50 34.58 350 ASN A C 1
ATOM 2451 C C B ASN A 1 374 ? -12.691 35.219 22.434 0.50 34.71 350 ASN A C 1
ATOM 2452 O O A ASN A 1 374 ? -13.457 35.778 21.654 0.50 35.09 350 ASN A O 1
ATOM 2453 O O B ASN A 1 374 ? -13.204 35.850 21.521 0.50 35.04 350 ASN A O 1
ATOM 2462 N N . ASN A 1 375 ? -12.471 33.911 22.359 1.00 33.75 351 ASN A N 1
ATOM 2463 C CA . ASN A 1 375 ? -13.004 33.116 21.273 1.00 33.04 351 ASN A CA 1
ATOM 2464 C C . ASN A 1 375 ? -14.486 32.911 21.570 1.00 32.92 351 ASN A C 1
ATOM 2465 O O . ASN A 1 375 ? -14.857 32.891 22.737 1.00 35.58 351 ASN A O 1
ATOM 2470 N N . THR A 1 376 ? -15.308 32.696 20.532 1.00 32.72 352 THR A N 1
ATOM 2471 C CA . THR A 1 376 ? -16.755 32.444 20.664 1.00 31.44 352 THR A CA 1
ATOM 2472 C C . THR A 1 376 ? -17.101 31.015 20.207 1.00 31.36 352 THR A C 1
ATOM 2473 O O . THR A 1 376 ? -16.288 30.339 19.603 1.00 31.83 352 THR A O 1
ATOM 2477 N N . PHE A 1 377 ? -18.315 30.554 20.503 1.00 30.93 353 PHE A N 1
ATOM 2478 C CA . PHE A 1 377 ? -18.730 29.240 20.138 1.00 30.47 353 PHE A CA 1
ATOM 2479 C C . PHE A 1 377 ? -18.956 29.230 18.614 1.00 33.32 353 PHE A C 1
ATOM 2480 O O . PHE A 1 377 ? -18.774 28.193 18.034 1.00 34.23 353 PHE A O 1
ATOM 2488 N N . ASP A 1 378 ? -19.371 30.352 17.996 1.00 34.53 354 ASP A N 1
ATOM 2489 C CA . ASP A 1 378 ? -19.620 30.381 16.548 1.00 38.16 354 ASP A CA 1
ATOM 2490 C C . ASP A 1 378 ? -18.314 30.087 15.803 1.00 36.82 354 ASP A C 1
ATOM 2491 O O . ASP A 1 378 ? -18.297 29.220 14.961 1.00 36.46 354 ASP A O 1
ATOM 2496 N N . GLN A 1 379 ? -17.218 30.732 16.218 1.00 36.08 355 GLN A N 1
ATOM 2497 C CA . GLN A 1 379 ? -15.896 30.464 15.665 1.00 34.89 355 GLN A CA 1
ATOM 2498 C C . GLN A 1 379 ? -15.512 28.983 15.799 1.00 34.63 355 GLN A C 1
ATOM 2499 O O . GLN A 1 379 ? -15.073 28.367 14.826 1.00 33.77 355 GLN A O 1
ATOM 2505 N N . ILE A 1 380 ? -15.646 28.418 17.009 1.00 31.73 356 ILE A N 1
ATOM 2506 C CA . ILE A 1 380 ? -15.264 27.037 17.258 1.00 31.62 356 ILE A CA 1
ATOM 2507 C C . ILE A 1 380 ? -16.182 26.112 16.464 1.00 33.65 356 ILE A C 1
ATOM 2508 O O . ILE A 1 380 ? -15.723 25.149 15.871 1.00 34.27 356 ILE A O 1
ATOM 2513 N N . GLN A 1 381 ? -17.476 26.386 16.460 1.00 35.98 357 GLN A N 1
ATOM 2514 C CA . GLN A 1 381 ? -18.425 25.626 15.623 1.00 40.52 357 GLN A CA 1
ATOM 2515 C C . GLN A 1 381 ? -18.071 25.631 14.110 1.00 41.61 357 GLN A C 1
ATOM 2516 O O . GLN A 1 381 ? -18.102 24.600 13.444 1.00 43.09 357 GLN A O 1
ATOM 2522 N N . GLN A 1 382 ? -17.779 26.800 13.568 1.00 41.45 358 GLN A N 1
ATOM 2523 C CA . GLN A 1 382 ? -17.448 26.916 12.160 1.00 42.21 358 GLN A CA 1
ATOM 2524 C C . GLN A 1 382 ? -16.231 26.058 11.814 1.00 42.38 358 GLN A C 1
ATOM 2525 O O . GLN A 1 382 ? -16.211 25.374 10.783 1.00 43.94 358 GLN A O 1
ATOM 2531 N N . ALA A 1 383 ? -15.219 26.109 12.675 1.00 40.05 359 ALA A N 1
ATOM 2532 C CA . ALA A 1 383 ? -13.987 25.401 12.441 1.00 39.80 359 ALA A CA 1
ATOM 2533 C C . ALA A 1 383 ? -14.167 23.891 12.466 1.00 39.16 359 ALA A C 1
ATOM 2534 O O . ALA A 1 383 ? -13.651 23.186 11.594 1.00 39.79 359 ALA A O 1
ATOM 2536 N N . LEU A 1 384 ? -14.863 23.386 13.476 1.00 37.44 360 LEU A N 1
ATOM 2537 C CA . LEU A 1 384 ? -15.125 21.944 13.544 1.00 37.41 360 LEU A CA 1
ATOM 2538 C C . LEU A 1 384 ? -16.116 21.419 12.490 1.00 38.56 360 LEU A C 1
ATOM 2539 O O . LEU A 1 384 ? -16.043 20.256 12.098 1.00 37.72 360 LEU A O 1
ATOM 2544 N N . GLU A 1 385 ? -17.094 22.241 12.137 1.00 39.31 361 GLU A N 1
ATOM 2545 C CA . GLU A 1 385 ? -17.973 21.941 11.036 1.00 43.59 361 GLU A CA 1
ATOM 2546 C C . GLU A 1 385 ? -17.155 21.657 9.802 1.00 42.30 361 GLU A C 1
ATOM 2547 O O . GLU A 1 385 ? -17.269 20.603 9.255 1.00 44.21 361 GLU A O 1
ATOM 2553 N N . ILE A 1 386 ? -16.277 22.571 9.443 1.00 42.10 362 ILE A N 1
ATOM 2554 C CA . ILE A 1 386 ? -15.398 22.408 8.262 1.00 43.52 362 ILE A CA 1
ATOM 2555 C C . ILE A 1 386 ? -14.502 21.167 8.371 1.00 43.82 362 ILE A C 1
ATOM 2556 O O . ILE A 1 386 ? -14.299 20.452 7.412 1.00 43.69 362 ILE A O 1
ATOM 2561 N N . ILE A 1 387 ? -13.978 20.885 9.569 1.00 42.66 363 ILE A N 1
ATOM 2562 C CA . ILE A 1 387 ? -13.141 19.708 9.738 1.00 42.19 363 ILE A CA 1
ATOM 2563 C C . ILE A 1 387 ? -13.986 18.460 9.556 1.00 43.06 363 ILE A C 1
ATOM 2564 O O . ILE A 1 387 ? -13.571 17.496 8.914 1.00 44.23 363 ILE A O 1
ATOM 2569 N N . SER A 1 388 ? -15.191 18.496 10.106 1.00 42.11 364 SER A N 1
ATOM 2570 C CA . SER A 1 388 ? -15.996 17.290 10.219 1.00 43.11 364 SER A CA 1
ATOM 2571 C C . SER A 1 388 ? -16.431 16.880 8.816 1.00 45.37 364 SER A C 1
ATOM 2572 O O . SER A 1 388 ? -16.471 15.711 8.439 1.00 46.17 364 SER A O 1
ATOM 2575 N N . LYS A 1 389 ? -16.747 17.896 8.052 1.00 46.48 365 LYS A N 1
ATOM 2576 C CA . LYS A 1 389 ? -17.186 17.731 6.711 1.00 49.80 365 LYS A CA 1
ATOM 2577 C C . LYS A 1 389 ? -16.119 17.000 5.859 1.00 50.74 365 LYS A C 1
ATOM 2578 O O . LYS A 1 389 ? -16.400 15.950 5.314 1.00 52.59 365 LYS A O 1
ATOM 2584 N N . GLU A 1 390 ? -14.892 17.513 5.844 1.00 49.38 366 GLU A N 1
ATOM 2585 C CA . GLU A 1 390 ? -13.791 16.824 5.180 1.00 50.46 366 GLU A CA 1
ATOM 2586 C C . GLU A 1 390 ? -13.478 15.412 5.734 1.00 51.56 366 GLU A C 1
ATOM 2587 O O . G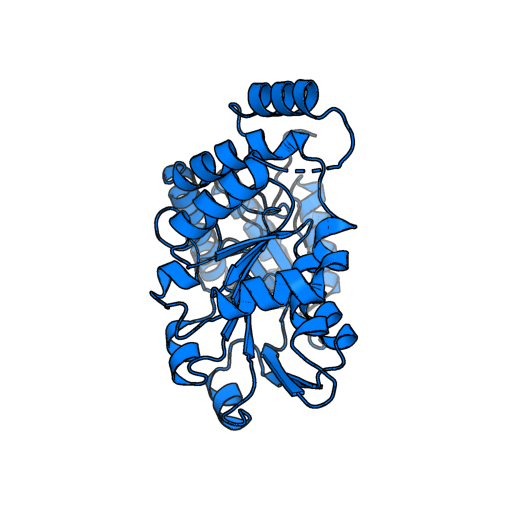LU A 1 390 ? -13.269 14.517 4.959 1.00 54.02 366 GLU A O 1
ATOM 2593 N N . VAL A 1 391 ? -13.429 15.185 7.049 1.00 52.13 367 VAL A N 1
ATOM 2594 C CA . VAL A 1 391 ? -13.117 13.820 7.526 1.00 53.62 367 VAL A CA 1
ATOM 2595 C C . VAL A 1 391 ? -14.147 12.801 7.008 1.00 56.02 367 VAL A C 1
ATOM 2596 O O . VAL A 1 391 ? -13.789 11.660 6.768 1.00 57.92 367 VAL A O 1
ATOM 2600 N N . LYS A 1 392 ? -15.403 13.212 6.823 1.00 56.65 368 LYS A N 1
ATOM 2601 C CA . LYS A 1 392 ? -16.451 12.320 6.286 1.00 59.69 368 LYS A CA 1
ATOM 2602 C C . LYS A 1 392 ? -16.116 11.723 4.913 1.00 62.22 368 LYS A C 1
ATOM 2603 O O . LYS A 1 392 ? -16.518 10.605 4.634 1.00 61.38 368 LYS A O 1
ATOM 2607 N N . TYR A 1 393 ? -15.399 12.467 4.071 1.00 64.20 369 TYR A N 1
ATOM 2608 C CA . TYR A 1 393 ? -14.950 11.924 2.770 1.00 69.58 369 TYR A CA 1
ATOM 2609 C C . TYR A 1 393 ? -13.892 10.875 2.970 1.00 72.45 369 TYR A C 1
ATOM 2610 O O . TYR A 1 393 ? -13.815 9.939 2.193 1.00 76.12 369 TYR A O 1
ATOM 2619 N N . GLU A 1 394 ? -13.081 10.991 4.015 1.00 72.49 370 GLU A N 1
ATOM 2620 C CA . GLU A 1 394 ? -12.100 9.928 4.247 1.00 76.87 370 GLU A CA 1
ATOM 2621 C C . GLU A 1 394 ? -12.760 8.602 4.659 1.00 80.08 370 GLU A C 1
ATOM 2622 O O . GLU A 1 394 ? -12.161 7.543 4.475 1.00 80.01 370 GLU A O 1
ATOM 2628 N N . TYR A 1 395 ? -13.982 8.638 5.194 1.00 82.11 371 TYR A N 1
ATOM 2629 C CA . TYR A 1 395 ? -14.716 7.391 5.446 1.00 85.21 371 TYR A CA 1
ATOM 2630 C C . TYR A 1 395 ? -15.180 6.823 4.103 1.00 88.50 371 TYR A C 1
ATOM 2631 O O . TYR A 1 395 ? -16.370 6.797 3.808 1.00 88.50 371 TYR A O 1
ATOM 2633 N N . ILE A 1 396 ? -14.207 6.394 3.297 1.00 93.66 372 ILE A N 1
ATOM 2634 C CA . ILE A 1 396 ? -14.424 5.813 1.969 1.00 98.03 372 ILE A CA 1
ATOM 2635 C C . ILE A 1 396 ? -13.249 4.890 1.667 1.00 101.41 372 ILE A C 1
ATOM 2636 O O . ILE A 1 396 ? -13.404 3.668 1.639 1.00 106.95 372 ILE A O 1
#

Radius of gyration: 20.42 Å; Cα contacts (8 Å, |Δi|>4): 703; chains: 1; bounding box: 48×57×47 Å

Organism: Francisella tularensis subsp. tularensis (strain SCHU S4 / Schu 4) (NCBI:txid177416)

CATH classification: 3.90.1150.10 (+1 more: 3.40.640.10)

InterPro domains:
  IPR004839 Aminotransferase, class I/classII, large domain [PF00155] (29-361)
  IPR015421 Pyridoxal phosphate-dependent transferase, major domain [G3DSA:3.40.640.10] (42-269)
  IPR015422 Pyridoxal phosphate-dependent transferase, small domain [G3DSA:3.90.1150.10] (30-361)
  IPR015424 Pyridoxal phosphate-dependent transferase [SSF53383] (13-366)
  IPR050087 8-amino-7-oxononanoate synthase class-II [PTHR13693] (21-364)

Sequence (334 aa):
DDSIIDDFTTSDYLNLSSAHNLKHAIVNGFDKYGFGSKTDETQQFEHEFAKFINNYPRAIFFSSGFMANLAIYSTLFSKHDSIFADKYIHASIIDGIKLSQAKLRRYKHQQLSQLQDIYDGKSFITTEGVFSTSGSITQLDKLAKITPEKLIVDEAHSFGVLGKNGRGAINSFRISYKNCLICVFPLGKAFGGVGAVVCTTEAIAEYLIQFARNYIYTTALPPMILKAALIQLKNLENVNDNRARLQQNITFFNELCDAKDLELVSKDLSPIRSIQLNNANLAIRLKDKLFENKIIVSFRYPTQAILRFSLHHSNNNTFDQIQQALEIISKEVKYEYI

B-factor: mean 49.73, std 14.94, range [24.14, 114.46]